Protein 5SZH (pdb70)

Nearest PDB structures (foldseek):
  5szh-assembly1_A  TM=1.007E+00  e=1.164E-16  Homo sapiens
  5szi-assembly1_B  TM=8.331E-01  e=1.211E-13  Homo sapiens
  5szg-assembly1_A  TM=8.260E-01  e=2.231E-09  Homo sapiens
  6zsi-assembly1_C  TM=8.114E-01  e=6.461E-04  Homo sapiens
  6zsj-assembly1_C  TM=6.255E-01  e=4.002E-04  Homo sapiens

Foldseek 3Di:
DVLVVVVVVLVVVLVVLVVQLVVLVVVLVVLVVVQVVLVCVCVVVPDVVVSVVVNVVSVVSNVVSVVSNVVSVLVNVLSVLVVLLVVLVVVLVVLVVPDPVVQDPVSVVVNVVSVVVNVVSVVVNVVSVVVVVVVVVVVVVVD/DDPDDDFDEEAEEEEEFAQPQQQVLLQCCQQPVDGDPDRDFDDAKDWDWDWDADPNGIYIYIYMYGGHDPVNLVSNLQPAARHQEYEYEGEQLDVVRVVCSVVVVVSNVVRYDPNRAYAYEHEDVVPPVRGDHDVVVVVVVCVVVVHYYYYAYSHVGPCSNVRVVVNVVVSVVVD

InterPro domains:
  IPR001715 Calponin homology domain [PF00307] (521-622)
  IPR001715 Calponin homology domain [PS50021] (516-619)
  IPR001715 Calponin homology domain [SM00033] (518-617)
  IPR001781 Zinc finger, LIM-type [PF00412] (1002-1058)
  IPR001781 Zinc finger, LIM-type [PS00478] (1002-1036)
  IPR001781 Zinc finger, LIM-type [PS50023] (1000-1062)
  IPR001781 Zinc finger, LIM-type [SM00132] (1001-1055)
  IPR002938 FAD-binding domain [PF01494] (87-123)
  IPR016103 ProQ/FinO domain [SM00945] (1627-1721)
  IPR022735 bMERB domain [PF12130] (1809-1942)
  IPR022735 bMERB domain [PS51848] (1796-1945)
  IPR022735 bMERB domain [SM01203] (1803-1945)
  IPR036188 FAD/NAD(P)-binding domain superfamily [G3DSA:3.50.50.60] (2-494)
  IPR036188 FAD/NAD(P)-binding domain superfamily [SSF51905] (86-437)
  IPR036872 CH domain superfamily [G3DSA:1.10.418.10] (517-625)
  IPR036872 CH domain superfamily [SSF47576] (388-622)
  IPR050540 F-actin Monooxygenase Mical [PTHR23167] (63-1945)
  IPR057494 [F-actin]-monooxygenase MICAL1-3-like, Rossman domain [PF25413] (241-370)

Structure (mmCIF, N/CA/C/O backbone):
data_5SZH
#
_entry.id   5SZH
#
_cell.length_a   61.750
_cell.length_b   129.380
_cell.length_c   129.850
_cell.angle_alpha   90.00
_cell.angle_beta   90.00
_cell.angle_gamma   90.00
#
_symmetry.space_group_name_H-M   'I 2 2 2'
#
loop_
_entity.id
_entity.type
_entity.pdbx_description
1 polymer 'MICAL C-terminal-like protein'
2 polymer 'Ras-related protein Rab-1B'
3 non-polymer 'PHOSPHOAMINOPHOSPHONIC ACID-GUANYLATE ESTER'
4 non-polymer 'MAGNESIUM ION'
5 water water
#
loop_
_atom_site.group_PDB
_atom_site.id
_atom_site.type_symbol
_atom_site.label_atom_id
_atom_site.label_alt_id
_atom_site.label_comp_id
_atom_site.label_asym_id
_atom_site.label_entity_id
_atom_site.label_seq_id
_atom_site.pdbx_PDB_ins_code
_atom_site.Cartn_x
_atom_site.Cartn_y
_atom_site.Cartn_z
_atom_site.occupancy
_atom_site.B_iso_or_equiv
_atom_site.auth_seq_id
_atom_site.auth_comp_id
_atom_site.auth_asym_id
_atom_site.auth_atom_id
_atom_site.pdbx_PDB_model_num
ATOM 1 N N . GLY A 1 1 ? -39.257 -29.300 -23.104 1.00 98.64 531 GLY A N 1
ATOM 2 C CA . GLY A 1 1 ? -38.408 -28.125 -23.024 1.00 104.11 531 GLY A CA 1
ATOM 3 C C . GLY A 1 1 ? -37.865 -27.663 -24.371 1.00 107.72 531 GLY A C 1
ATOM 4 O O . GLY A 1 1 ? -38.421 -27.980 -25.426 1.00 97.03 531 GLY A O 1
ATOM 5 N N . HIS A 1 2 ? -36.765 -26.917 -24.330 1.00 116.71 532 HIS A N 1
ATOM 6 C CA . HIS A 1 2 ? -36.190 -26.303 -25.526 1.00 120.97 532 HIS A CA 1
ATOM 7 C C . HIS A 1 2 ? -35.571 -27.318 -26.491 1.00 121.24 532 HIS A C 1
ATOM 8 O O . HIS A 1 2 ? -35.696 -27.185 -27.715 1.00 112.86 532 HIS A O 1
ATOM 15 N N . MET A 1 3 ? -34.899 -28.324 -25.936 1.00 125.19 533 MET A N 1
ATOM 16 C CA . MET A 1 3 ? -34.218 -29.338 -26.740 1.00 120.07 533 MET A CA 1
ATOM 17 C C . MET A 1 3 ? -35.200 -30.240 -27.509 1.00 108.62 533 MET A C 1
ATOM 18 O O . MET A 1 3 ? -34.939 -30.609 -28.657 1.00 111.70 533 MET A O 1
ATOM 23 N N . LYS A 1 4 ? -36.322 -30.585 -26.874 1.00 89.46 534 LYS A N 1
ATOM 24 C CA . LYS A 1 4 ? -37.333 -31.442 -27.489 1.00 77.35 534 LYS A CA 1
ATOM 25 C C . LYS A 1 4 ? -37.996 -30.758 -28.693 1.00 70.91 534 LYS A C 1
ATOM 26 O O . LYS A 1 4 ? -38.128 -31.369 -29.759 1.00 72.08 534 LYS A O 1
ATOM 32 N N . GLN A 1 5 ? -38.378 -29.489 -28.536 1.00 68.64 535 GLN A N 1
ATOM 33 C CA . GLN A 1 5 ? -38.944 -28.708 -29.641 1.00 73.93 535 GLN A CA 1
ATOM 34 C C . GLN A 1 5 ? -38.017 -28.692 -30.834 1.00 71.90 535 GLN A C 1
ATOM 35 O O . GLN A 1 5 ? -38.460 -28.854 -31.985 1.00 68.95 535 GLN A O 1
ATOM 41 N N . GLU A 1 6 ? -36.725 -28.512 -30.563 1.00 68.81 536 GLU A N 1
ATOM 42 C CA . GLU A 1 6 ? -35.747 -28.394 -31.641 1.00 65.98 536 GLU A CA 1
ATOM 43 C C . GLU A 1 6 ? -35.644 -29.729 -32.396 1.00 54.54 536 GLU A C 1
ATOM 44 O O . GLU A 1 6 ? -35.572 -29.760 -33.631 1.00 57.31 536 GLU A O 1
ATOM 50 N N . GLU A 1 7 ? -35.643 -30.824 -31.644 1.00 56.87 537 GLU A N 1
ATOM 51 C CA . GLU A 1 7 ? -35.650 -32.152 -32.236 1.00 60.62 537 GLU A CA 1
ATOM 52 C C . GLU A 1 7 ? -36.927 -32.388 -33.068 1.00 57.33 537 GLU A C 1
ATOM 53 O O . GLU A 1 7 ? -36.867 -32.847 -34.218 1.00 56.85 537 GLU A O 1
ATOM 59 N N . LEU A 1 8 ? -38.078 -32.054 -32.496 1.00 53.34 538 LEU A N 1
ATOM 60 C CA . LEU A 1 8 ? -39.345 -32.216 -33.208 1.00 56.19 538 LEU A CA 1
ATOM 61 C C . LEU A 1 8 ? -39.325 -31.439 -34.509 1.00 56.76 538 LEU A C 1
ATOM 62 O O . LEU A 1 8 ? -39.713 -31.969 -35.562 1.00 53.17 538 LEU A O 1
ATOM 67 N N . LYS A 1 9 ? -38.841 -30.200 -34.475 1.00 61.67 539 LYS A N 1
ATOM 68 C CA . LYS A 1 9 ? -38.812 -29.406 -35.718 1.00 53.17 539 LYS A CA 1
ATOM 69 C C . LYS A 1 9 ? -37.888 -30.025 -36.758 1.00 53.07 539 LYS A C 1
ATOM 70 O O . LYS A 1 9 ? -38.189 -30.046 -37.953 1.00 55.71 539 LYS A O 1
ATOM 76 N N . ARG A 1 10 ? -36.769 -30.547 -36.290 1.00 56.71 540 ARG A N 1
ATOM 77 C CA . ARG A 1 10 ? -35.781 -31.174 -37.162 1.00 61.39 540 ARG A CA 1
ATOM 78 C C . ARG A 1 10 ? -36.383 -32.423 -37.798 1.00 56.82 540 ARG A C 1
ATOM 79 O O . ARG A 1 10 ? -36.253 -32.642 -38.994 1.00 59.86 540 ARG A O 1
ATOM 87 N N . LEU A 1 11 ? -37.055 -33.239 -36.987 1.00 56.07 541 LEU A N 1
ATOM 88 C CA . LEU A 1 11 ? -37.674 -34.476 -37.479 1.00 53.34 541 LEU A CA 1
ATOM 89 C C . LEU A 1 11 ? -38.791 -34.206 -38.493 1.00 56.70 541 LEU A C 1
ATOM 90 O O . LEU A 1 11 ? -38.917 -34.923 -39.492 1.00 55.85 541 LEU A O 1
ATOM 95 N N . TYR A 1 12 ? -39.601 -33.177 -38.246 1.00 53.76 542 TYR A N 1
ATOM 96 C CA . TYR A 1 12 ? -40.679 -32.890 -39.172 1.00 55.95 542 TYR A CA 1
ATOM 97 C C . TYR A 1 12 ? -40.078 -32.490 -40.498 1.00 57.29 542 TYR A C 1
ATOM 98 O O . TYR A 1 12 ? -40.586 -32.861 -41.548 1.00 53.51 542 TYR A O 1
ATOM 107 N N . LYS A 1 13 ? -38.995 -31.730 -40.451 1.00 61.90 543 LYS A N 1
ATOM 108 C CA . LYS A 1 13 ? -38.463 -31.183 -41.686 1.00 56.83 543 LYS A CA 1
ATOM 109 C C . LYS A 1 13 ? -37.734 -32.274 -42.490 1.00 48.36 543 LYS A C 1
ATOM 110 O O . LYS A 1 13 ? -37.814 -32.287 -43.719 1.00 49.57 543 LYS A O 1
ATOM 116 N N . ALA A 1 14 ? -37.059 -33.205 -41.816 1.00 49.62 544 ALA A N 1
ATOM 117 C CA . ALA A 1 14 ? -36.479 -34.344 -42.537 1.00 51.36 544 ALA A CA 1
ATOM 118 C C . ALA A 1 14 ? -37.600 -35.149 -43.198 1.00 52.18 544 ALA A C 1
ATOM 119 O O . ALA A 1 14 ? -37.522 -35.498 -44.373 1.00 56.67 544 ALA A O 1
ATOM 121 N N . GLN A 1 15 ? -38.651 -35.422 -42.433 1.00 49.81 545 GLN A N 1
ATOM 122 C CA . GLN A 1 15 ? -39.818 -36.150 -42.928 1.00 51.70 545 GLN A CA 1
ATOM 123 C C . GLN A 1 15 ? -40.400 -35.502 -44.172 1.00 49.61 545 GLN A C 1
ATOM 124 O O . GLN A 1 15 ? -40.787 -36.194 -45.124 1.00 51.63 545 GLN A O 1
ATOM 130 N N . ALA A 1 16 ? -40.462 -34.175 -44.196 1.00 51.21 546 ALA A N 1
ATOM 131 C CA . ALA A 1 16 ? -41.097 -33.497 -45.331 1.00 50.72 546 ALA A CA 1
ATOM 132 C C . ALA A 1 16 ? -40.195 -33.520 -46.556 1.00 60.19 546 ALA A C 1
ATOM 133 O O . ALA A 1 16 ? -40.671 -33.579 -47.685 1.00 57.79 546 ALA A O 1
ATOM 135 N N . ILE A 1 17 ? -38.890 -33.441 -46.335 1.00 64.35 547 ILE A N 1
ATOM 136 C CA . ILE A 1 17 ? -37.945 -33.584 -47.435 1.00 57.52 547 ILE A CA 1
ATOM 137 C C . ILE A 1 17 ? -38.116 -34.965 -48.037 1.00 57.84 547 ILE A C 1
ATOM 138 O O . ILE A 1 17 ? -38.199 -35.126 -49.259 1.00 49.93 547 ILE A O 1
ATOM 143 N N . GLN A 1 18 ? -38.202 -35.962 -47.165 1.00 55.78 548 GLN A N 1
ATOM 144 C CA . GLN A 1 18 ? -38.348 -37.333 -47.617 1.00 61.13 548 GLN A CA 1
ATOM 145 C C . GLN A 1 18 ? -39.617 -37.514 -48.466 1.00 58.57 548 GLN A C 1
ATOM 146 O O . GLN A 1 18 ? -39.600 -38.215 -49.480 1.00 58.56 548 GLN A O 1
ATOM 152 N N . ARG A 1 19 ? -40.697 -36.842 -48.077 1.00 55.61 549 ARG A N 1
ATOM 153 C CA . ARG A 1 19 ? -41.961 -36.935 -48.798 1.00 57.43 549 ARG A CA 1
ATOM 154 C C . ARG A 1 19 ? -41.840 -36.369 -50.217 1.00 63.17 549 ARG A C 1
ATOM 155 O O . ARG A 1 19 ? -42.255 -37.004 -51.187 1.00 66.03 549 ARG A O 1
ATOM 163 N N . GLN A 1 20 ? -41.279 -35.172 -50.337 1.00 60.77 550 GLN A N 1
ATOM 164 C CA . GLN A 1 20 ? -41.062 -34.573 -51.649 1.00 59.67 550 GLN A CA 1
ATOM 165 C C . GLN A 1 20 ? -40.186 -35.447 -52.534 1.00 57.12 550 GLN A C 1
ATOM 166 O O . GLN A 1 20 ? -40.430 -35.602 -53.733 1.00 61.35 550 GLN A O 1
ATOM 172 N N . LEU A 1 21 ? -39.163 -36.019 -51.927 1.00 54.16 551 LEU A N 1
ATOM 173 C CA . LEU A 1 21 ? -38.244 -36.894 -52.631 1.00 56.40 551 LEU A CA 1
ATOM 174 C C . LEU A 1 21 ? -38.995 -38.108 -53.156 1.00 59.17 551 LEU A C 1
ATOM 175 O O . LEU A 1 21 ? -38.821 -38.500 -54.298 1.00 65.23 551 LEU A O 1
ATOM 180 N N . GLU A 1 22 ? -39.839 -38.693 -52.316 1.00 62.91 552 GLU A N 1
ATOM 181 C CA . GLU A 1 22 ? -40.632 -39.853 -52.709 1.00 64.91 552 GLU A CA 1
ATOM 182 C C . GLU A 1 22 ? -41.549 -39.526 -53.879 1.00 60.44 552 GLU A C 1
ATOM 183 O O . GLU A 1 22 ? -41.763 -40.348 -54.769 1.00 60.23 552 GLU A O 1
ATOM 189 N N . GLU A 1 23 ? -42.110 -38.327 -53.875 1.00 54.59 553 GLU A N 1
ATOM 190 C CA . GLU A 1 23 ? -43.004 -37.961 -54.954 1.00 56.35 553 GLU A CA 1
ATOM 191 C C . GLU A 1 23 ? -42.220 -37.769 -56.265 1.00 62.02 553 GLU A C 1
ATOM 192 O O . GLU A 1 23 ? -42.665 -38.180 -57.350 1.00 58.60 553 GLU A O 1
ATOM 198 N N . VAL A 1 24 ? -41.051 -37.142 -56.158 1.00 60.73 554 VAL A N 1
ATOM 199 C CA . VAL A 1 24 ? -40.205 -36.888 -57.319 1.00 60.27 554 VAL A CA 1
ATOM 200 C C . VAL A 1 24 ? -39.823 -38.193 -57.993 1.00 62.58 554 VAL A C 1
ATOM 201 O O . VAL A 1 24 ? -39.964 -38.327 -59.203 1.00 64.55 554 VAL A O 1
ATOM 205 N N . GLU A 1 25 ? -39.368 -39.163 -57.206 1.00 68.33 555 GLU A N 1
ATOM 206 C CA . GLU A 1 25 ? -38.944 -40.451 -57.757 1.00 75.73 555 GLU A CA 1
ATOM 207 C C . GLU A 1 25 ? -40.104 -41.212 -58.402 1.00 73.89 555 GLU A C 1
ATOM 208 O O . GLU A 1 25 ? -39.905 -42.024 -59.306 1.00 77.15 555 GLU A O 1
ATOM 214 N N . GLU A 1 26 ? -41.317 -40.943 -57.934 1.00 73.04 556 GLU A N 1
ATOM 215 C CA . GLU A 1 26 ? -42.498 -41.544 -58.533 1.00 79.08 556 GLU A CA 1
ATOM 216 C C . GLU A 1 26 ? -42.732 -40.916 -59.903 1.00 72.87 556 GLU A C 1
ATOM 217 O O . GLU A 1 26 ? -42.876 -41.618 -60.899 1.00 69.83 556 GLU A O 1
ATOM 223 N N . ARG A 1 27 ? -42.743 -39.586 -59.940 1.00 68.02 557 ARG A N 1
ATOM 224 C CA . ARG A 1 27 ? -42.853 -38.850 -61.186 1.00 61.91 557 ARG A CA 1
ATOM 225 C C . ARG A 1 27 ? -41.724 -39.220 -62.151 1.00 62.20 557 ARG A C 1
ATOM 226 O O . ARG A 1 27 ? -41.925 -39.248 -63.358 1.00 67.25 557 ARG A O 1
ATOM 234 N N . GLN A 1 28 ? -40.546 -39.544 -61.637 1.00 64.77 558 GLN A N 1
ATOM 235 C CA . GLN A 1 28 ? -39.479 -39.989 -62.533 1.00 67.84 558 GLN A CA 1
ATOM 236 C C . GLN A 1 28 ? -39.796 -41.371 -63.086 1.00 72.85 558 GLN A C 1
ATOM 237 O O . GLN A 1 28 ? -39.467 -41.671 -64.221 1.00 73.71 558 GLN A O 1
ATOM 243 N N . ARG A 1 29 ? -40.438 -42.209 -62.277 1.00 78.39 559 ARG A N 1
ATOM 244 C CA . ARG A 1 29 ? -40.801 -43.555 -62.713 1.00 77.08 559 ARG A CA 1
ATOM 245 C C . ARG A 1 29 ? -41.827 -43.471 -63.840 1.00 75.49 559 ARG A C 1
ATOM 246 O O . ARG A 1 29 ? -41.723 -44.166 -64.853 1.00 77.57 559 ARG A O 1
ATOM 248 N N . ALA A 1 30 ? -42.813 -42.602 -63.654 1.00 71.14 560 ALA A N 1
ATOM 249 C CA . ALA A 1 30 ? -43.897 -42.445 -64.607 1.00 71.20 560 ALA A CA 1
ATOM 250 C C . ALA A 1 30 ? -43.410 -41.830 -65.925 1.00 80.40 560 ALA A C 1
ATOM 251 O O . ALA A 1 30 ? -43.793 -42.275 -67.013 1.00 85.95 560 ALA A O 1
ATOM 253 N N . SER A 1 31 ? -42.564 -40.808 -65.819 1.00 80.09 561 SER A N 1
ATOM 254 C CA . SER A 1 31 ? -42.034 -40.117 -66.988 1.00 77.32 561 SER A CA 1
ATOM 255 C C . SER A 1 31 ? -41.173 -41.048 -67.838 1.00 78.33 561 SER A C 1
ATOM 256 O O . SER A 1 31 ? -41.128 -40.925 -69.063 1.00 82.09 561 SER A O 1
ATOM 259 N N . GLU A 1 32 ? -40.481 -41.971 -67.184 1.00 75.74 562 GLU A N 1
ATOM 260 C CA . GLU A 1 32 ? -39.677 -42.941 -67.907 1.00 82.68 562 GLU A CA 1
ATOM 261 C C . GLU A 1 32 ? -40.573 -43.900 -68.688 1.00 88.25 562 GLU A C 1
ATOM 262 O O . GLU A 1 32 ? -40.264 -44.279 -69.812 1.00 83.62 562 GLU A O 1
ATOM 268 N N . ILE A 1 33 ? -41.685 -44.290 -68.078 1.00 94.06 563 ILE A N 1
ATOM 269 C CA . ILE A 1 33 ? -42.640 -45.164 -68.738 1.00 95.08 563 ILE A CA 1
ATOM 270 C C . ILE A 1 33 ? -43.255 -44.452 -69.932 1.00 94.48 563 ILE A C 1
ATOM 271 O O . ILE A 1 33 ? -43.348 -45.015 -71.018 1.00 97.51 563 ILE A O 1
ATOM 276 N N . GLN A 1 34 ? -43.673 -43.209 -69.724 1.00 88.13 564 GLN A N 1
ATOM 277 C CA . GLN A 1 34 ? -44.213 -42.410 -70.807 1.00 87.61 564 GLN A CA 1
ATOM 278 C C . GLN A 1 34 ? -43.166 -42.234 -71.904 1.00 89.42 564 GLN A C 1
ATOM 279 O O . GLN A 1 34 ? -43.500 -42.140 -73.088 1.00 91.65 564 GLN A O 1
ATOM 285 N N . GLY A 1 35 ? -41.897 -42.216 -71.500 1.00 87.95 565 GLY A N 1
ATOM 286 C CA . GLY A 1 35 ? -40.783 -42.076 -72.422 1.00 86.82 565 GLY A CA 1
ATOM 287 C C . GLY A 1 35 ? -40.682 -43.202 -73.429 1.00 95.66 565 GLY A C 1
ATOM 288 O O . GLY A 1 35 ? -40.495 -42.969 -74.628 1.00 100.70 565 GLY A O 1
ATOM 289 N N . VAL A 1 36 ? -40.813 -44.433 -72.952 1.00 100.88 566 VAL A N 1
ATOM 290 C CA . VAL A 1 36 ? -40.723 -45.577 -73.848 1.00 109.91 566 VAL A CA 1
ATOM 291 C C . VAL A 1 36 ? -41.999 -45.715 -74.697 1.00 105.59 566 VAL A C 1
ATOM 292 O O . VAL A 1 36 ? -41.940 -46.149 -75.846 1.00 107.44 566 VAL A O 1
ATOM 296 N N . ARG A 1 37 ? -43.142 -45.316 -74.142 1.00 96.87 567 ARG A N 1
ATOM 297 C CA . ARG A 1 37 ? -44.397 -45.317 -74.888 1.00 91.48 567 ARG A CA 1
ATOM 298 C C . ARG A 1 37 ? -44.323 -44.332 -76.057 1.00 92.09 567 ARG A C 1
ATOM 299 O O . ARG A 1 37 ? -44.884 -44.572 -77.124 1.00 99.77 567 ARG A O 1
ATOM 301 N N . LEU A 1 38 ? -43.613 -43.228 -75.856 1.00 89.50 568 LEU A N 1
ATOM 302 C CA . LEU A 1 38 ? -43.480 -42.219 -76.898 1.00 89.77 568 LEU A CA 1
ATOM 303 C C . LEU A 1 38 ? -42.533 -42.691 -77.984 1.00 101.10 568 LEU A C 1
ATOM 304 O O . LEU A 1 38 ? -42.792 -42.486 -79.170 1.00 103.02 568 LEU A O 1
ATOM 309 N N . GLU A 1 39 ? -41.427 -43.310 -77.572 1.00 106.17 569 GLU A N 1
ATOM 310 C CA . GLU A 1 39 ? -40.449 -43.844 -78.514 1.00 110.57 569 GLU A CA 1
ATOM 311 C C . GLU A 1 39 ? -41.124 -44.858 -79.441 1.00 114.83 569 GLU A C 1
ATOM 312 O O . GLU A 1 39 ? -40.971 -44.799 -80.665 1.00 116.91 569 GLU A O 1
ATOM 318 N N . LYS A 1 40 ? -41.864 -45.788 -78.839 1.00 109.50 570 LYS A N 1
ATOM 319 C CA . LYS A 1 40 ? -42.582 -46.818 -79.576 1.00 102.60 570 LYS A CA 1
ATOM 320 C C . LYS A 1 40 ? -43.526 -46.188 -80.599 1.00 109.89 570 LYS A C 1
ATOM 321 O O . LYS A 1 40 ? -43.566 -46.602 -81.761 1.00 115.40 570 LYS A O 1
ATOM 323 N N . ALA A 1 41 ? -44.261 -45.169 -80.164 1.00 109.44 571 ALA A N 1
ATOM 324 C CA . ALA A 1 41 ? -45.226 -44.483 -81.019 1.00 108.45 571 ALA A CA 1
ATOM 325 C C . ALA A 1 41 ? -44.555 -43.750 -82.182 1.00 108.87 571 ALA A C 1
ATOM 326 O O . ALA A 1 41 ? -45.047 -43.793 -83.308 1.00 111.79 571 ALA A O 1
ATOM 328 N N . LEU A 1 42 ? -43.444 -43.073 -81.906 1.00 108.81 572 LEU A N 1
ATOM 329 C CA . LEU A 1 42 ? -42.691 -42.372 -82.946 1.00 111.75 572 LEU A CA 1
ATOM 330 C C . LEU A 1 42 ? -42.071 -43.359 -83.935 1.00 118.83 572 LEU A C 1
ATOM 331 O O . LEU A 1 42 ? -41.989 -43.081 -85.134 1.00 122.03 572 LEU A O 1
ATOM 336 N N . ARG A 1 43 ? -41.648 -44.513 -83.421 1.00 118.84 573 ARG A N 1
ATOM 337 C CA . ARG A 1 43 ? -41.028 -45.554 -84.236 1.00 116.97 573 ARG A CA 1
ATOM 338 C C . ARG A 1 43 ? -42.067 -46.404 -84.977 1.00 119.96 573 ARG A C 1
ATOM 339 O O . ARG A 1 43 ? -41.711 -47.318 -85.713 1.00 125.51 573 ARG A O 1
ATOM 341 N N . GLY A 1 44 ? -43.346 -46.098 -84.784 1.00 118.13 574 GLY A N 1
ATOM 342 C CA . GLY A 1 44 ? -44.419 -46.824 -85.442 1.00 118.81 574 GLY A CA 1
ATOM 343 C C . GLY A 1 44 ? -44.870 -48.068 -84.694 1.00 126.32 574 GLY A C 1
ATOM 344 O O . GLY A 1 44 ? -45.467 -48.966 -85.291 1.00 131.37 574 GLY A O 1
ATOM 345 N N . GLU A 1 45 ? -44.597 -48.105 -83.388 1.00 129.90 575 GLU A N 1
ATOM 346 C CA . GLU A 1 45 ? -44.877 -49.262 -82.527 1.00 130.44 575 GLU A CA 1
ATOM 347 C C . GLU A 1 45 ? -44.141 -50.504 -83.017 1.00 132.78 575 GLU A C 1
ATOM 348 O O . GLU A 1 45 ? -42.907 -50.531 -83.034 1.00 131.07 575 GLU A O 1
ATOM 354 N N . GLN A 1 51 ? -51.267 -40.740 -81.789 1.00 131.53 581 GLN A N 1
ATOM 355 C CA . GLN A 1 51 ? -52.064 -39.875 -82.652 1.00 134.09 581 GLN A CA 1
ATOM 356 C C . GLN A 1 51 ? -51.198 -39.172 -83.698 1.00 140.00 581 GLN A C 1
ATOM 357 O O . GLN A 1 51 ? -50.395 -39.807 -84.386 1.00 142.46 581 GLN A O 1
ATOM 359 N N . ASP A 1 52 ? -51.379 -37.858 -83.813 1.00 139.21 582 ASP A N 1
ATOM 360 C CA . ASP A 1 52 ? -50.619 -37.024 -84.747 1.00 132.19 582 ASP A CA 1
ATOM 361 C C . ASP A 1 52 ? -49.153 -36.908 -84.315 1.00 116.17 582 ASP A C 1
ATOM 362 O O . ASP A 1 52 ? -48.859 -36.724 -83.133 1.00 110.33 582 ASP A O 1
ATOM 367 N N . GLU A 1 53 ? -48.232 -37.004 -85.271 1.00 108.22 583 GLU A N 1
ATOM 368 C CA . GLU A 1 53 ? -46.817 -37.108 -84.922 1.00 106.50 583 GLU A CA 1
ATOM 369 C C . GLU A 1 53 ? -46.158 -35.770 -84.600 1.00 99.54 583 GLU A C 1
ATOM 370 O O . GLU A 1 53 ? -45.166 -35.725 -83.863 1.00 95.25 583 GLU A O 1
ATOM 376 N N . ALA A 1 54 ? -46.705 -34.684 -85.131 1.00 95.63 584 ALA A N 1
ATOM 377 C CA . ALA A 1 54 ? -46.309 -33.372 -84.650 1.00 90.49 584 ALA A CA 1
ATOM 378 C C . ALA A 1 54 ? -46.688 -33.285 -83.175 1.00 88.17 584 ALA A C 1
ATOM 379 O O . ALA A 1 54 ? -45.922 -32.790 -82.340 1.00 87.14 584 ALA A O 1
ATOM 381 N N . GLN A 1 55 ? -47.863 -33.808 -82.853 1.00 82.19 585 GLN A N 1
ATOM 382 C CA . GLN A 1 55 ? -48.334 -33.797 -81.481 1.00 75.14 585 GLN A CA 1
ATOM 383 C C . GLN A 1 55 ? -47.462 -34.665 -80.568 1.00 72.23 585 GLN A C 1
ATOM 384 O O . GLN A 1 55 ? -47.206 -34.304 -79.424 1.00 74.96 585 GLN A O 1
ATOM 390 N N . LEU A 1 56 ? -47.018 -35.811 -81.068 1.00 74.78 586 LEU A N 1
ATOM 391 C CA . LEU A 1 56 ? -46.153 -36.699 -80.297 1.00 72.83 586 LEU A CA 1
ATOM 392 C C . LEU A 1 56 ? -44.840 -35.992 -79.963 1.00 74.83 586 LEU A C 1
ATOM 393 O O . LEU A 1 56 ? -44.358 -36.017 -78.823 1.00 76.06 586 LEU A O 1
ATOM 398 N N . LEU A 1 57 ? -44.289 -35.346 -80.978 1.00 70.11 587 LEU A N 1
ATOM 399 C CA . LEU A 1 57 ? -43.048 -34.611 -80.864 1.00 69.00 587 LEU A CA 1
ATOM 400 C C . LEU A 1 57 ? -43.166 -33.505 -79.828 1.00 67.41 587 LEU A C 1
ATOM 401 O O . LEU A 1 57 ? -42.250 -33.299 -79.027 1.00 64.15 587 LEU A O 1
ATOM 406 N N . GLN A 1 58 ? -44.306 -32.814 -79.806 1.00 70.42 588 GLN A N 1
ATOM 407 C CA . GLN A 1 58 ? -44.508 -31.775 -78.798 1.00 69.58 588 GLN A CA 1
ATOM 408 C C . GLN A 1 58 ? -44.542 -32.418 -77.425 1.00 68.96 588 GLN A C 1
ATOM 409 O O . GLN A 1 58 ? -44.062 -31.848 -76.435 1.00 66.90 588 GLN A O 1
ATOM 415 N N . GLU A 1 59 ? -45.077 -33.631 -77.370 1.00 72.20 589 GLU A N 1
ATOM 416 C CA . GLU A 1 59 ? -45.123 -34.363 -76.115 1.00 72.08 589 GLU A CA 1
ATOM 417 C C . GLU A 1 59 ? -43.717 -34.820 -75.711 1.00 63.43 589 GLU A C 1
ATOM 418 O O . GLU A 1 59 ? -43.342 -34.757 -74.540 1.00 62.85 589 GLU A O 1
ATOM 424 N N . TRP A 1 60 ? -42.940 -35.271 -76.691 1.00 60.69 590 TRP A N 1
ATOM 425 C CA . TRP A 1 60 ? -41.572 -35.718 -76.429 1.00 63.86 590 TRP A CA 1
ATOM 426 C C . TRP A 1 60 ? -40.720 -34.570 -75.922 1.00 60.63 590 TRP A C 1
ATOM 427 O O . TRP A 1 60 ? -39.926 -34.721 -74.999 1.00 62.73 590 TRP A O 1
ATOM 438 N N . PHE A 1 61 ? -40.908 -33.405 -76.520 1.00 63.03 591 PHE A N 1
ATOM 439 C CA . PHE A 1 61 ? -40.176 -32.225 -76.106 1.00 62.48 591 PHE A CA 1
ATOM 440 C C . PHE A 1 61 ? -40.464 -31.889 -74.639 1.00 69.51 591 PHE A C 1
ATOM 441 O O . PHE A 1 61 ? -39.549 -31.609 -73.881 1.00 69.71 591 PHE A O 1
ATOM 449 N N . LYS A 1 62 ? -41.731 -31.929 -74.233 1.00 69.14 592 LYS A N 1
ATOM 450 C CA . LYS A 1 62 ? -42.093 -31.572 -72.862 1.00 63.00 592 LYS A CA 1
ATOM 451 C C . LYS A 1 62 ? -41.610 -32.598 -71.860 1.00 62.08 592 LYS A C 1
ATOM 452 O O . LYS A 1 62 ? -41.206 -32.255 -70.743 1.00 61.40 592 LYS A O 1
ATOM 458 N N . LEU A 1 63 ? -41.653 -33.861 -72.253 1.00 56.35 593 LEU A N 1
ATOM 459 C CA . LEU A 1 63 ? -41.065 -34.908 -71.429 1.00 53.87 593 LEU A CA 1
ATOM 460 C C . LEU A 1 63 ? -39.568 -34.634 -71.130 1.00 63.40 593 LEU A C 1
ATOM 461 O O . LEU A 1 63 ? -39.121 -34.768 -69.994 1.00 64.02 593 LEU A O 1
ATOM 466 N N . VAL A 1 64 ? -38.804 -34.247 -72.148 1.00 57.99 594 VAL A N 1
ATOM 467 C CA . VAL A 1 64 ? -37.384 -33.939 -71.967 1.00 56.33 594 VAL A CA 1
ATOM 468 C C . VAL A 1 64 ? -37.209 -32.821 -70.942 1.00 60.16 594 VAL A C 1
ATOM 469 O O . VAL A 1 64 ? -36.454 -32.965 -69.978 1.00 64.47 594 VAL A O 1
ATOM 473 N N . LEU A 1 65 ? -37.938 -31.723 -71.117 1.00 61.97 595 LEU A N 1
ATOM 474 C CA . LEU A 1 65 ? -37.896 -30.634 -70.137 1.00 67.36 595 LEU A CA 1
ATOM 475 C C . LEU A 1 65 ? -38.250 -31.109 -68.726 1.00 65.32 595 LEU A C 1
ATOM 476 O O . LEU A 1 65 ? -37.604 -30.716 -67.740 1.00 59.39 595 LEU A O 1
ATOM 481 N N . GLU A 1 66 ? -39.265 -31.966 -68.639 1.00 59.27 596 GLU A N 1
ATOM 482 C CA . GLU A 1 66 ? -39.762 -32.438 -67.357 1.00 62.77 596 GLU A CA 1
ATOM 483 C C . GLU A 1 66 ? -38.737 -33.332 -66.646 1.00 60.61 596 GLU A C 1
ATOM 484 O O . GLU A 1 66 ? -38.573 -33.245 -65.432 1.00 59.30 596 GLU A O 1
ATOM 490 N N . LYS A 1 67 ? -38.026 -34.167 -67.396 1.00 63.70 597 LYS A N 1
ATOM 491 C CA . LYS A 1 67 ? -36.976 -34.986 -66.801 1.00 63.49 597 LYS A CA 1
ATOM 492 C C . LYS A 1 67 ? -35.872 -34.108 -66.203 1.00 67.08 597 LYS A C 1
ATOM 493 O O . LYS A 1 67 ? -35.334 -34.422 -65.144 1.00 63.41 597 LYS A O 1
ATOM 499 N N . ASN A 1 68 ? -35.558 -32.998 -66.867 1.00 65.53 598 ASN A N 1
ATOM 500 C CA . ASN A 1 68 ? -34.575 -32.061 -66.337 1.00 63.41 598 ASN A CA 1
ATOM 501 C C . ASN A 1 68 ? -35.064 -31.375 -65.089 1.00 59.18 598 ASN A C 1
ATOM 502 O O . ASN A 1 68 ? -34.313 -31.178 -64.142 1.00 59.53 598 ASN A O 1
ATOM 507 N N . LYS A 1 69 ? -36.332 -31.002 -65.095 1.00 53.80 599 LYS A N 1
ATOM 508 C CA . LYS A 1 69 ? -36.907 -30.326 -63.958 1.00 59.06 599 LYS A CA 1
ATOM 509 C C . LYS A 1 69 ? -36.843 -31.254 -62.739 1.00 62.66 599 LYS A C 1
ATOM 510 O O . LYS A 1 69 ? -36.419 -30.851 -61.638 1.00 57.52 599 LYS A O 1
ATOM 516 N N . LEU A 1 70 ? -37.228 -32.512 -62.949 1.00 57.80 600 LEU A N 1
ATOM 517 C CA . LEU A 1 70 ? -37.285 -33.475 -61.853 1.00 57.23 600 LEU A CA 1
ATOM 518 C C . LEU A 1 70 ? -35.885 -33.772 -61.330 1.00 60.41 600 LEU A C 1
ATOM 519 O O . LEU A 1 70 ? -35.691 -33.999 -60.152 1.00 56.23 600 LEU A O 1
ATOM 524 N N . MET A 1 71 ? -34.909 -33.752 -62.218 1.00 58.68 601 MET A N 1
ATOM 525 C CA . MET A 1 71 ? -33.539 -34.034 -61.846 1.00 55.44 601 MET A CA 1
ATOM 526 C C . MET A 1 71 ? -32.993 -32.921 -60.962 1.00 50.29 601 MET A C 1
ATOM 527 O O . MET A 1 71 ? -32.368 -33.166 -59.922 1.00 49.90 601 MET A O 1
ATOM 532 N N . ARG A 1 72 ? -33.266 -31.681 -61.344 1.00 49.97 602 ARG A N 1
ATOM 533 C CA . ARG A 1 72 ? -32.778 -30.568 -60.538 1.00 54.06 602 ARG A CA 1
ATOM 534 C C . ARG A 1 72 ? -33.535 -30.529 -59.189 1.00 54.71 602 ARG A C 1
ATOM 535 O O . ARG A 1 72 ? -32.966 -30.193 -58.158 1.00 53.06 602 ARG A O 1
ATOM 543 N N . TYR A 1 73 ? -34.801 -30.924 -59.175 1.00 54.60 603 TYR A N 1
ATOM 544 C CA . TYR A 1 73 ? -35.547 -30.953 -57.924 1.00 55.37 603 TYR A CA 1
ATOM 545 C C . TYR A 1 73 ? -34.987 -32.031 -57.000 1.00 53.76 603 TYR A C 1
ATOM 546 O O . TYR A 1 73 ? -34.786 -31.796 -55.805 1.00 47.23 603 TYR A O 1
ATOM 555 N N . GLU A 1 74 ? -34.729 -33.212 -57.549 1.00 51.54 604 GLU A N 1
ATOM 556 C CA . GLU A 1 74 ? -34.226 -34.310 -56.739 1.00 55.53 604 GLU A CA 1
ATOM 557 C C . GLU A 1 74 ? -32.856 -33.988 -56.132 1.00 56.58 604 GLU A C 1
ATOM 558 O O . GLU A 1 74 ? -32.557 -34.340 -54.992 1.00 54.89 604 GLU A O 1
ATOM 564 N N . SER A 1 75 ? -32.032 -33.299 -56.902 1.00 46.49 605 SER A N 1
ATOM 565 C CA . SER A 1 75 ? -30.680 -33.002 -56.461 1.00 47.28 605 SER A CA 1
ATOM 566 C C . SER A 1 75 ? -30.710 -31.940 -55.375 1.00 51.86 605 SER A C 1
ATOM 567 O O . SER A 1 75 ? -29.983 -32.037 -54.399 1.00 51.69 605 SER A O 1
ATOM 570 N N . GLU A 1 76 ? -31.589 -30.951 -55.509 1.00 45.39 606 GLU A N 1
ATOM 571 C CA . GLU A 1 76 ? -31.800 -29.969 -54.436 1.00 52.81 606 GLU A CA 1
ATOM 572 C C . GLU A 1 76 ? -32.283 -30.630 -53.136 1.00 53.85 606 GLU A C 1
ATOM 573 O O . GLU A 1 76 ? -31.823 -30.282 -52.052 1.00 47.36 606 GLU A O 1
ATOM 579 N N . LEU A 1 77 ? -33.184 -31.601 -53.242 1.00 50.50 607 LEU A N 1
ATOM 580 C CA . LEU A 1 77 ? -33.713 -32.260 -52.044 1.00 46.01 607 LEU A CA 1
ATOM 581 C C . LEU A 1 77 ? -32.649 -33.132 -51.381 1.00 44.78 607 LEU A C 1
ATOM 582 O O . LEU A 1 77 ? -32.611 -33.248 -50.166 1.00 44.49 607 LEU A O 1
ATOM 587 N N . LEU A 1 78 ? -31.788 -33.747 -52.183 1.00 45.06 608 LEU A N 1
ATOM 588 C CA . LEU A 1 78 ? -30.756 -34.640 -51.648 1.00 49.04 608 LEU A CA 1
ATOM 589 C C . LEU A 1 78 ? -29.732 -33.853 -50.843 1.00 50.05 608 LEU A C 1
ATOM 590 O O . LEU A 1 78 ? -29.195 -34.332 -49.849 1.00 56.56 608 LEU A O 1
ATOM 595 N N . ILE A 1 79 ? -29.477 -32.631 -51.283 1.00 48.35 609 ILE A N 1
ATOM 596 C CA . ILE A 1 79 ? -28.541 -31.775 -50.590 1.00 55.28 609 ILE A CA 1
ATOM 597 C C . ILE A 1 79 ? -29.168 -31.302 -49.270 1.00 53.78 609 ILE A C 1
ATOM 598 O O . ILE A 1 79 ? -28.537 -31.368 -48.216 1.00 49.97 609 ILE A O 1
ATOM 603 N N . MET A 1 80 ? -30.424 -30.877 -49.319 1.00 52.98 610 MET A N 1
ATOM 604 C CA . MET A 1 80 ? -31.118 -30.498 -48.101 1.00 52.63 610 MET A CA 1
ATOM 605 C C . MET A 1 80 ? -31.166 -31.633 -47.099 1.00 50.30 610 MET A C 1
ATOM 606 O O . MET A 1 80 ? -30.927 -31.423 -45.904 1.00 47.76 610 MET A O 1
ATOM 611 N N . ALA A 1 81 ? -31.448 -32.840 -47.575 1.00 48.33 611 ALA A N 1
ATOM 612 C CA . ALA A 1 81 ? -31.525 -33.980 -46.667 1.00 48.66 611 ALA A CA 1
ATOM 613 C C . ALA A 1 81 ? -30.169 -34.235 -46.032 1.00 51.11 611 ALA A C 1
ATOM 614 O O . ALA A 1 81 ? -30.080 -34.649 -44.879 1.00 52.42 611 ALA A O 1
ATOM 616 N N . GLN A 1 82 ? -29.111 -33.999 -46.794 1.00 51.53 612 GLN A N 1
ATOM 617 C CA . GLN A 1 82 ? -27.764 -34.243 -46.296 1.00 53.06 612 GLN A CA 1
ATOM 618 C C . GLN A 1 82 ? -27.425 -33.248 -45.207 1.00 49.00 612 GLN A C 1
ATOM 619 O O . GLN A 1 82 ? -26.864 -33.606 -44.167 1.00 46.87 612 GLN A O 1
ATOM 625 N N . GLU A 1 83 ? -27.768 -31.990 -45.467 1.00 50.66 613 GLU A N 1
ATOM 626 C CA . GLU A 1 83 ? -27.562 -30.916 -44.512 1.00 53.69 613 GLU A CA 1
ATOM 627 C C . GLU A 1 83 ? -28.284 -31.239 -43.194 1.00 57.08 613 GLU A C 1
ATOM 628 O O . GLU A 1 83 ? -27.723 -31.079 -42.105 1.00 51.78 613 GLU A O 1
ATOM 634 N N . LEU A 1 84 ? -29.522 -31.719 -43.300 1.00 54.85 614 LEU A N 1
ATOM 635 C CA . LEU A 1 84 ? -30.310 -32.039 -42.123 1.00 54.18 614 LEU A CA 1
ATOM 636 C C . LEU A 1 84 ? -29.731 -33.206 -41.375 1.00 54.37 614 LEU A C 1
ATOM 637 O O . LEU A 1 84 ? -29.800 -33.236 -40.148 1.00 51.01 614 LEU A O 1
ATOM 642 N N . GLU A 1 85 ? -29.190 -34.192 -42.090 1.00 47.56 615 GLU A N 1
ATOM 643 C CA . GLU A 1 85 ? -28.603 -35.319 -41.365 1.00 59.21 615 GLU A CA 1
ATOM 644 C C . GLU A 1 85 ? -27.334 -34.891 -40.607 1.00 52.82 615 GLU A C 1
ATOM 645 O O . GLU A 1 85 ? -27.079 -35.398 -39.524 1.00 58.86 615 GLU A O 1
ATOM 651 N N . LEU A 1 86 ? -26.566 -33.951 -41.159 1.00 48.99 616 LEU A N 1
ATOM 652 C CA . LEU A 1 86 ? -25.373 -33.469 -40.453 1.00 53.67 616 LEU A CA 1
ATOM 653 C C . LEU A 1 86 ? -25.795 -32.803 -39.142 1.00 50.80 616 LEU A C 1
ATOM 654 O O . LEU A 1 86 ? -25.197 -33.060 -38.107 1.00 47.46 616 LEU A O 1
ATOM 659 N N . GLU A 1 87 ? -26.850 -31.990 -39.187 1.00 50.57 617 GLU A N 1
ATOM 660 C CA . GLU A 1 87 ? -27.363 -31.293 -37.994 1.00 59.58 617 GLU A CA 1
ATOM 661 C C . GLU A 1 87 ? -27.894 -32.260 -36.952 1.00 56.40 617 GLU A C 1
ATOM 662 O O . GLU A 1 87 ? -27.725 -32.064 -35.758 1.00 56.30 617 GLU A O 1
ATOM 668 N N . ASP A 1 88 ? -28.584 -33.288 -37.413 1.00 58.22 618 ASP A N 1
ATOM 669 C CA . ASP A 1 88 ? -29.111 -34.287 -36.512 1.00 54.80 618 ASP A CA 1
ATOM 670 C C . ASP A 1 88 ? -27.962 -35.070 -35.880 1.00 55.53 618 ASP A C 1
ATOM 671 O O . ASP A 1 88 ? -28.000 -35.405 -34.700 1.00 51.99 618 ASP A O 1
ATOM 676 N N . HIS A 1 89 ? -26.947 -35.367 -36.684 1.00 54.56 619 HIS A N 1
ATOM 677 C CA . HIS A 1 89 ? -25.787 -36.090 -36.200 1.00 56.01 619 HIS A CA 1
ATOM 678 C C . HIS A 1 89 ? -25.060 -35.243 -35.159 1.00 47.01 619 HIS A C 1
ATOM 679 O O . HIS A 1 89 ? -24.736 -35.724 -34.075 1.00 48.95 619 HIS A O 1
ATOM 686 N N . GLN A 1 90 ? -24.840 -33.969 -35.477 1.00 42.49 620 GLN A N 1
ATOM 687 C CA . GLN A 1 90 ? -24.234 -33.052 -34.527 1.00 46.58 620 GLN A CA 1
ATOM 688 C C . GLN A 1 90 ? -24.965 -33.026 -33.178 1.00 54.77 620 GLN A C 1
ATOM 689 O O . GLN A 1 90 ? -24.328 -33.064 -32.123 1.00 55.84 620 GLN A O 1
ATOM 695 N N . SER A 1 91 ? -26.295 -32.982 -33.211 1.00 54.37 621 SER A N 1
ATOM 696 C CA . SER A 1 91 ? -27.077 -32.910 -31.984 1.00 51.52 621 SER A CA 1
ATOM 697 C C . SER A 1 91 ? -26.947 -34.152 -31.149 1.00 45.31 621 SER A C 1
ATOM 698 O O . SER A 1 91 ? -26.883 -34.070 -29.932 1.00 47.79 621 SER A O 1
ATOM 701 N N . ARG A 1 92 ? -26.957 -35.322 -31.769 1.00 45.67 622 ARG A N 1
ATOM 702 C CA . ARG A 1 92 ? -26.822 -36.524 -30.943 1.00 55.61 622 ARG A CA 1
ATOM 703 C C . ARG A 1 92 ? -25.394 -36.626 -30.356 1.00 50.87 622 ARG A C 1
ATOM 704 O O . ARG A 1 92 ? -25.215 -37.061 -29.231 1.00 53.39 622 ARG A O 1
ATOM 712 N N . LEU A 1 93 ? -24.389 -36.164 -31.095 1.00 55.36 623 LEU A N 1
ATOM 713 C CA . LEU A 1 93 ? -23.013 -36.192 -30.596 1.00 52.46 623 LEU A CA 1
ATOM 714 C C . LEU A 1 93 ? -22.870 -35.282 -29.389 1.00 51.15 623 LEU A C 1
ATOM 715 O O . LEU A 1 93 ? -22.259 -35.637 -28.380 1.00 53.30 623 LEU A O 1
ATOM 720 N N . GLU A 1 94 ? -23.467 -34.104 -29.489 1.00 57.73 624 GLU A N 1
ATOM 721 C CA .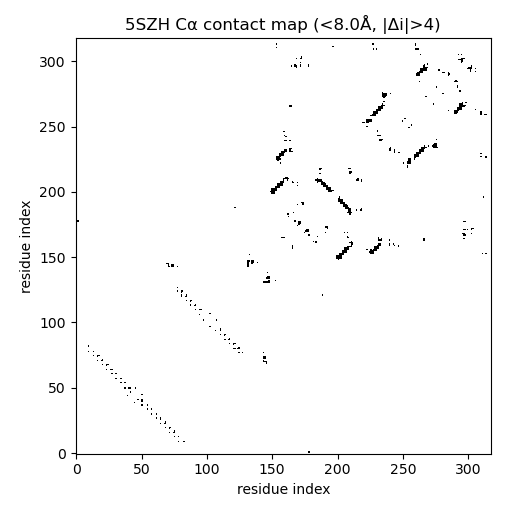 GLU A 1 94 ? -23.404 -33.134 -28.411 1.00 58.74 624 GLU A CA 1
ATOM 722 C C . GLU A 1 94 ? -24.061 -33.671 -27.141 1.00 60.77 624 GLU A C 1
ATOM 723 O O . GLU A 1 94 ? -23.531 -33.538 -26.041 1.00 56.79 624 GLU A O 1
ATOM 729 N N . GLN A 1 95 ? -25.220 -34.295 -27.292 1.00 57.21 625 GLN A N 1
ATOM 730 C CA . GLN A 1 95 ? -25.917 -34.793 -26.121 1.00 63.68 625 GLN A CA 1
ATOM 731 C C . GLN A 1 95 ? -25.170 -36.000 -25.545 1.00 56.20 625 GLN A C 1
ATOM 732 O O . GLN A 1 95 ? -25.137 -36.198 -24.338 1.00 60.57 625 GLN A O 1
ATOM 738 N N . LYS A 1 96 ? -24.542 -36.793 -26.404 1.00 53.11 626 LYS A N 1
ATOM 739 C CA . LYS A 1 96 ? -23.771 -37.933 -25.925 1.00 59.82 626 LYS A CA 1
ATOM 740 C C . LYS A 1 96 ? -22.585 -37.422 -25.099 1.00 59.28 626 LYS A C 1
ATOM 741 O O . LYS A 1 96 ? -22.271 -37.960 -24.033 1.00 62.82 626 LYS A O 1
ATOM 747 N N . LEU A 1 97 ? -21.974 -36.340 -25.571 1.00 55.54 627 LEU A N 1
ATOM 748 C CA . LEU A 1 97 ? -20.827 -35.745 -24.892 1.00 56.62 627 LEU A CA 1
ATOM 749 C C . LEU A 1 97 ? -21.244 -35.045 -23.602 1.00 58.92 627 LEU A C 1
ATOM 750 O O . LEU A 1 97 ? -20.559 -35.154 -22.594 1.00 64.66 627 LEU A O 1
ATOM 755 N N . ARG A 1 98 ? -22.365 -34.334 -23.612 1.00 58.69 628 ARG A N 1
ATOM 756 C CA . ARG A 1 98 ? -22.824 -33.684 -22.380 1.00 61.79 628 ARG A CA 1
ATOM 757 C C . ARG A 1 98 ? -23.084 -34.710 -21.280 1.00 69.49 628 ARG A C 1
ATOM 758 O O . ARG A 1 98 ? -22.793 -34.480 -20.095 1.00 74.55 628 ARG A O 1
ATOM 766 N N . GLU A 1 99 ? -23.629 -35.853 -21.671 1.00 70.10 629 GLU A N 1
ATOM 767 C CA . GLU A 1 99 ? -23.920 -36.898 -20.702 1.00 73.06 629 GLU A CA 1
ATOM 768 C C . GLU A 1 99 ? -22.645 -37.491 -20.092 1.00 73.02 629 GLU A C 1
ATOM 769 O O . GLU A 1 99 ? -22.592 -37.743 -18.898 1.00 76.51 629 GLU A O 1
ATOM 775 N N . LYS A 1 100 ? -21.617 -37.717 -20.908 1.00 74.02 630 LYS A N 1
ATOM 776 C CA . LYS A 1 100 ? -20.362 -38.261 -20.393 1.00 72.48 630 LYS A CA 1
ATOM 777 C C . LYS A 1 100 ? -19.722 -37.285 -19.414 1.00 75.05 630 LYS A C 1
ATOM 778 O O . LYS A 1 100 ? -19.083 -37.687 -18.442 1.00 78.08 630 LYS A O 1
ATOM 784 N N . MET A 1 101 ? -19.911 -35.998 -19.677 1.00 72.63 631 MET A N 1
ATOM 785 C CA . MET A 1 101 ? -19.284 -34.965 -18.877 1.00 79.70 631 MET A CA 1
ATOM 786 C C . MET A 1 101 ? -19.944 -34.824 -17.503 1.00 88.35 631 MET A C 1
ATOM 787 O O . MET A 1 101 ? -19.285 -34.421 -16.554 1.00 94.04 631 MET A O 1
ATOM 792 N N . LEU A 1 102 ? -21.228 -35.163 -17.390 1.00 87.77 632 LEU A N 1
ATOM 793 C CA . LEU A 1 102 ? -21.909 -35.053 -16.102 1.00 92.44 632 LEU A CA 1
ATOM 794 C C . LEU A 1 102 ? -21.409 -36.129 -15.144 1.00 94.63 632 LEU A C 1
ATOM 795 O O . LEU A 1 102 ? -21.569 -36.016 -13.929 1.00 96.46 632 LEU A O 1
ATOM 800 N N . LYS A 1 103 ? -20.819 -37.180 -15.702 1.00 94.13 633 LYS A N 1
ATOM 801 C CA . LYS A 1 103 ? -20.253 -38.247 -14.893 1.00 94.74 633 LYS A CA 1
ATOM 802 C C . LYS A 1 103 ? -19.086 -37.697 -14.077 1.00 92.61 633 LYS A C 1
ATOM 803 O O . LYS A 1 103 ? -18.173 -37.093 -14.617 1.00 89.24 633 LYS A O 1
ATOM 809 N N . GLU A 1 104 ? -19.119 -37.878 -12.768 1.00 105.66 634 GLU A N 1
ATOM 810 C CA . GLU A 1 104 ? -18.072 -37.293 -11.940 1.00 117.62 634 GLU A CA 1
ATOM 811 C C . GLU A 1 104 ? -16.748 -38.026 -12.168 1.00 118.56 634 GLU A C 1
ATOM 812 O O . GLU A 1 104 ? -16.736 -39.218 -12.476 1.00 124.61 634 GLU A O 1
ATOM 818 N N . GLU A 1 105 ? -15.643 -37.296 -12.027 1.00 114.17 635 GLU A N 1
ATOM 819 C CA . GLU A 1 105 ? -14.313 -37.772 -12.417 1.00 115.47 635 GLU A CA 1
ATOM 820 C C . GLU A 1 105 ? -13.814 -39.030 -11.696 1.00 119.15 635 GLU A C 1
ATOM 821 O O . GLU A 1 105 ? -13.066 -39.815 -12.280 1.00 120.85 635 GLU A O 1
ATOM 827 N N . SER A 1 106 ? -14.205 -39.218 -10.437 1.00 119.50 636 SER A N 1
ATOM 828 C CA . SER A 1 106 ? -13.703 -40.348 -9.652 1.00 127.79 636 SER A CA 1
ATOM 829 C C . SER A 1 106 ? -14.063 -41.691 -10.288 1.00 130.44 636 SER A C 1
ATOM 830 O O . SER A 1 106 ? -13.200 -42.557 -10.446 1.00 137.00 636 SER A O 1
ATOM 833 N N . GLN A 1 107 ? -15.330 -41.857 -10.662 1.00 124.00 637 GLN A N 1
ATOM 834 C CA . GLN A 1 107 ? -15.797 -43.114 -11.244 1.00 122.02 637 GLN A CA 1
ATOM 835 C C . GLN A 1 107 ? -15.457 -43.203 -12.734 1.00 121.31 637 GLN A C 1
ATOM 836 O O . GLN A 1 107 ? -15.863 -44.143 -13.420 1.00 121.27 637 GLN A O 1
ATOM 838 N N . LYS A 1 108 ? -14.694 -42.229 -13.222 1.00 121.36 638 LYS A N 1
ATOM 839 C CA . LYS A 1 108 ? -14.410 -42.109 -14.652 1.00 120.42 638 LYS A CA 1
ATOM 840 C C . LYS A 1 108 ? -13.200 -42.938 -15.089 1.00 123.99 638 LYS A C 1
ATOM 841 O O . LYS A 1 108 ? -12.046 -42.527 -14.943 1.00 118.28 638 LYS A O 1
ATOM 847 N N . ASP A 1 109 ? -13.504 -44.113 -15.630 1.00 135.52 639 ASP A N 1
ATOM 848 C CA . ASP A 1 109 ? -12.525 -45.075 -16.128 1.00 148.75 639 ASP A CA 1
ATOM 849 C C . ASP A 1 109 ? -11.700 -44.462 -17.259 1.00 144.67 639 ASP A C 1
ATOM 850 O O . ASP A 1 109 ? -12.105 -43.470 -17.875 1.00 149.95 639 ASP A O 1
ATOM 855 N N . GLU A 1 110 ? -10.533 -45.039 -17.529 1.00 134.16 640 GLU A N 1
ATOM 856 C CA . GLU A 1 110 ? -9.627 -44.469 -18.519 1.00 119.23 640 GLU A CA 1
ATOM 857 C C . GLU A 1 110 ? -10.246 -44.601 -19.914 1.00 114.88 640 GLU A C 1
ATOM 858 O O . GLU A 1 110 ? -9.902 -43.856 -20.824 1.00 115.82 640 GLU A O 1
ATOM 864 N N . LYS A 1 111 ? -11.201 -45.514 -20.059 1.00 112.53 641 LYS A N 1
ATOM 865 C CA . LYS A 1 111 ? -11.909 -45.707 -21.318 1.00 112.05 641 LYS A CA 1
ATOM 866 C C . LYS A 1 111 ? -12.981 -44.629 -21.524 1.00 111.59 641 LYS A C 1
ATOM 867 O O . LYS A 1 111 ? -13.319 -44.306 -22.656 1.00 114.79 641 LYS A O 1
ATOM 873 N N . ASP A 1 112 ? -13.476 -44.046 -20.434 1.00 107.07 642 ASP A N 1
ATOM 874 C CA . ASP A 1 112 ? -14.406 -42.918 -20.508 1.00 104.18 642 ASP A CA 1
ATOM 875 C C . ASP A 1 112 ? -13.726 -41.662 -21.056 1.00 94.78 642 ASP A C 1
ATOM 876 O O . ASP A 1 112 ? -14.268 -40.978 -21.928 1.00 93.07 642 ASP A O 1
ATOM 881 N N . LEU A 1 113 ? -12.538 -41.362 -20.538 1.00 88.52 643 LEU A N 1
ATOM 882 C CA . LEU A 1 113 ? -11.758 -40.237 -21.042 1.00 87.20 643 LEU A CA 1
ATOM 883 C C . LEU A 1 113 ? -11.469 -40.418 -22.538 1.00 85.46 643 LEU A C 1
ATOM 884 O O . LEU A 1 113 ? -11.573 -39.476 -23.319 1.00 80.80 643 LEU A O 1
ATOM 889 N N . ASN A 1 114 ? -11.140 -41.642 -22.939 1.00 86.25 644 ASN A N 1
ATOM 890 C CA . ASN A 1 114 ? -10.889 -41.920 -24.342 1.00 88.82 644 ASN A CA 1
ATOM 891 C C . ASN A 1 114 ? -12.132 -41.721 -25.220 1.00 84.78 644 ASN A C 1
ATOM 892 O O . ASN A 1 114 ? -12.018 -41.256 -26.353 1.00 82.60 644 ASN A O 1
ATOM 897 N N . GLU A 1 115 ? -13.308 -42.073 -24.703 1.00 83.55 645 GLU A N 1
ATOM 898 C CA . GLU A 1 115 ? -14.553 -41.898 -25.453 1.00 82.73 645 GLU A CA 1
ATOM 899 C C . GLU A 1 115 ? -15.003 -40.437 -25.521 1.00 74.71 645 GLU A C 1
ATOM 900 O O . GLU A 1 115 ? -15.566 -40.016 -26.531 1.00 73.93 645 GLU A O 1
ATOM 906 N N . GLU A 1 116 ? -14.782 -39.672 -24.454 1.00 69.59 646 GLU A N 1
ATOM 907 C CA . GLU A 1 116 ? -15.041 -38.233 -24.513 1.00 65.65 646 GLU A CA 1
ATOM 908 C C . GLU A 1 116 ? -14.226 -37.603 -25.642 1.00 59.89 646 GLU A C 1
ATOM 909 O O . GLU A 1 116 ? -14.754 -36.831 -26.454 1.00 61.05 646 GLU A O 1
ATOM 915 N N . GLN A 1 117 ? -12.942 -37.948 -25.710 1.00 57.80 647 GLN A N 1
ATOM 916 C CA . GLN A 1 117 ? -12.059 -37.397 -26.742 1.00 62.93 647 GLN A CA 1
ATOM 917 C C . GLN A 1 117 ? -12.562 -37.768 -28.130 1.00 59.24 647 GLN A C 1
ATOM 918 O O . GLN A 1 117 ? -12.557 -36.947 -29.052 1.00 59.22 647 GLN A O 1
ATOM 924 N N . GLU A 1 118 ? -12.999 -39.017 -28.266 1.00 58.99 648 GLU A N 1
ATOM 925 C CA . GLU A 1 118 ? -13.531 -39.522 -29.521 1.00 64.96 648 GLU A CA 1
ATOM 926 C C . GLU A 1 118 ? -14.862 -38.851 -29.905 1.00 58.96 648 GLU A C 1
ATOM 927 O O . GLU A 1 118 ? -15.069 -38.494 -31.072 1.00 56.80 648 GLU A O 1
ATOM 933 N N . VAL A 1 119 ? -15.770 -38.686 -28.942 1.00 58.68 649 VAL A N 1
ATOM 934 C CA . VAL A 1 119 ? -17.058 -38.052 -29.249 1.00 55.83 649 VAL A CA 1
ATOM 935 C C . VAL A 1 119 ? -16.792 -36.611 -29.640 1.00 53.29 649 VAL A C 1
ATOM 936 O O . VAL A 1 119 ? -17.337 -36.124 -30.625 1.00 48.15 649 VAL A O 1
ATOM 940 N N . PHE A 1 120 ? -15.892 -35.954 -28.906 1.00 55.50 650 PHE A N 1
ATOM 941 C CA . PHE A 1 120 ? -15.532 -34.575 -29.210 1.00 53.16 650 PHE A CA 1
ATOM 942 C C . PHE A 1 120 ? -14.975 -34.449 -30.608 1.00 53.24 650 PHE A C 1
ATOM 943 O O . PHE A 1 120 ? -15.312 -33.507 -31.339 1.00 48.72 650 PHE A O 1
ATOM 951 N N . THR A 1 121 ? -14.117 -35.396 -30.983 1.00 48.49 651 THR A N 1
ATOM 952 C CA . THR A 1 121 ? -13.496 -35.359 -32.310 1.00 55.09 651 THR A CA 1
ATOM 953 C C . THR A 1 121 ? -14.543 -35.483 -33.412 1.00 51.89 651 THR A C 1
ATOM 954 O O . THR A 1 121 ? -14.529 -34.704 -34.368 1.00 54.51 651 THR A O 1
ATOM 958 N N . GLU A 1 122 ? -15.446 -36.459 -33.275 1.00 53.34 652 GLU A N 1
ATOM 959 C CA . GLU A 1 122 ? -16.556 -36.633 -34.232 1.00 54.27 652 GLU A CA 1
ATOM 960 C C . GLU A 1 122 ? -17.425 -35.383 -34.298 1.00 47.54 652 GLU A C 1
ATOM 961 O O . GLU A 1 122 ? -17.898 -35.021 -35.360 1.00 47.66 652 GLU A O 1
ATOM 967 N N . LEU A 1 123 ? -17.640 -34.730 -33.161 1.00 52.42 653 LEU A N 1
ATOM 968 C CA . LEU A 1 123 ? -18.476 -33.524 -33.131 1.00 53.38 653 LEU A CA 1
ATOM 969 C C . LEU A 1 123 ? -17.842 -32.394 -33.944 1.00 50.48 653 LEU A C 1
ATOM 970 O O . LEU A 1 123 ? -18.501 -31.763 -34.777 1.00 49.59 653 LEU A O 1
ATOM 975 N N . MET A 1 124 ? -16.551 -32.151 -33.731 1.00 49.27 654 MET A N 1
ATOM 976 C CA . MET A 1 124 ? -15.860 -31.095 -34.477 1.00 49.41 654 MET A CA 1
ATOM 977 C C . MET A 1 124 ? -15.776 -31.400 -35.973 1.00 47.52 654 MET A C 1
ATOM 978 O O . MET A 1 124 ? -15.864 -30.490 -36.791 1.00 47.90 654 MET A O 1
ATOM 983 N N . GLN A 1 125 ? -15.611 -32.676 -36.326 1.00 46.13 655 GLN A N 1
ATOM 984 C CA . GLN A 1 125 ? -15.596 -33.085 -37.730 1.00 50.64 655 GLN A CA 1
ATOM 985 C C . GLN A 1 125 ? -16.969 -32.894 -38.407 1.00 53.92 655 GLN A C 1
ATOM 986 O O . GLN A 1 125 ? -17.046 -32.482 -39.564 1.00 47.38 655 GLN A O 1
ATOM 992 N N . VAL A 1 126 ? -18.048 -33.204 -37.700 1.00 49.97 656 VAL A N 1
ATOM 993 C CA . VAL A 1 126 ? -19.373 -32.972 -38.262 1.00 48.59 656 VAL A CA 1
ATOM 994 C C . VAL A 1 126 ? -19.569 -31.482 -38.491 1.00 47.37 656 VAL A C 1
ATOM 995 O O . VAL A 1 126 ? -20.048 -31.066 -39.536 1.00 50.77 656 VAL A O 1
ATOM 999 N N . ILE A 1 127 ? -19.167 -30.666 -37.522 1.00 47.39 657 ILE A N 1
ATOM 1000 C CA . ILE A 1 127 ? -19.265 -29.220 -37.694 1.00 47.83 657 ILE A CA 1
ATOM 1001 C C . ILE A 1 127 ? -18.444 -28.767 -38.905 1.00 53.13 657 ILE A C 1
ATOM 1002 O O . ILE A 1 127 ? -18.874 -27.914 -39.691 1.00 51.77 657 ILE A O 1
ATOM 1007 N N . GLU A 1 128 ? -17.288 -29.384 -39.099 1.00 46.96 658 GLU A N 1
ATOM 1008 C CA . GLU A 1 128 ? -16.456 -29.014 -40.223 1.00 52.58 658 GLU A CA 1
ATOM 1009 C C . GLU A 1 128 ? -17.121 -29.456 -41.537 1.00 51.81 658 GLU A C 1
ATOM 1010 O O . GLU A 1 128 ? -17.053 -28.753 -42.534 1.00 47.17 658 GLU A O 1
ATOM 1016 N N . GLN A 1 129 ? -17.782 -30.609 -41.548 1.00 49.93 659 GLN A N 1
ATOM 1017 C CA . GLN A 1 129 ? -18.522 -30.998 -42.749 1.00 51.74 659 GLN A CA 1
ATOM 1018 C C . GLN A 1 129 ? -19.664 -30.027 -43.057 1.00 51.25 659 GLN A C 1
ATOM 1019 O O . GLN A 1 129 ? -19.935 -29.744 -44.222 1.00 52.44 659 GLN A O 1
ATOM 1025 N N . ARG A 1 130 ? -20.344 -29.515 -42.028 1.00 49.39 660 ARG A N 1
ATOM 1026 C CA . ARG A 1 130 ? -21.429 -28.557 -42.286 1.00 45.92 660 ARG A CA 1
ATOM 1027 C C . ARG A 1 130 ? -20.828 -27.288 -42.904 1.00 50.41 660 ARG A C 1
ATOM 1028 O O . ARG A 1 130 ? -21.390 -26.708 -43.824 1.00 50.34 660 ARG A O 1
ATOM 1036 N N . ASP A 1 131 ? -19.658 -26.887 -42.419 1.00 51.91 661 ASP A N 1
ATOM 1037 C CA . ASP A 1 131 ? -19.027 -25.661 -42.881 1.00 49.54 661 ASP A CA 1
ATOM 1038 C C . ASP A 1 131 ? -18.542 -25.763 -44.326 1.00 52.67 661 ASP A C 1
ATOM 1039 O O . ASP A 1 131 ? -18.616 -24.800 -45.089 1.00 46.61 661 ASP A O 1
ATOM 1044 N N . LYS A 1 132 ? -18.012 -26.918 -44.694 1.00 52.76 662 LYS A N 1
ATOM 1045 C CA . LYS A 1 132 ? -17.531 -27.094 -46.050 1.00 58.27 662 LYS A CA 1
ATOM 1046 C C . LYS A 1 132 ? -18.721 -27.202 -47.021 1.00 57.40 662 LYS A C 1
ATOM 1047 O O . LYS A 1 132 ? -18.617 -26.881 -48.201 1.00 56.66 662 LYS A O 1
ATOM 1053 N N . LEU A 1 133 ? -19.873 -27.604 -46.514 1.00 53.37 663 LEU A N 1
ATOM 1054 C CA . LEU A 1 133 ? -21.062 -27.620 -47.353 1.00 52.69 663 LEU A CA 1
ATOM 1055 C C . LEU A 1 133 ? -21.501 -26.174 -47.654 1.00 58.36 663 LEU A C 1
ATOM 1056 O O . LEU A 1 133 ? -21.877 -25.860 -48.776 1.00 63.23 663 LEU A O 1
ATOM 1061 N N . VAL A 1 134 ? -21.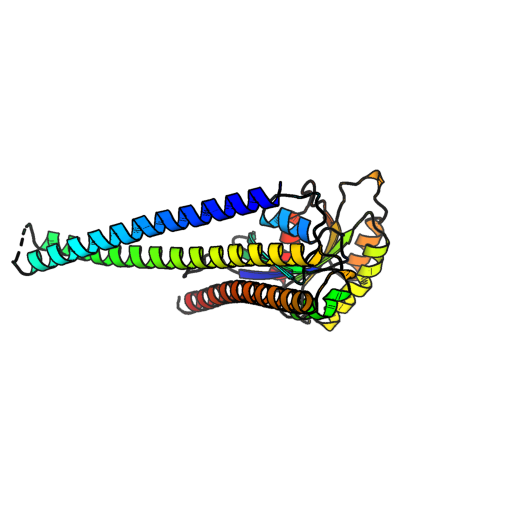429 -25.292 -46.662 1.00 55.75 664 VAL A N 1
ATOM 1062 C CA . VAL A 1 134 ? -21.644 -23.862 -46.900 1.00 53.76 664 VAL A CA 1
ATOM 1063 C C . VAL A 1 134 ? -20.627 -23.295 -47.910 1.00 58.81 664 VAL A C 1
ATOM 1064 O O . VAL A 1 134 ? -20.990 -22.496 -48.791 1.00 57.05 664 VAL A O 1
ATOM 1068 N N . ASP A 1 135 ? -19.365 -23.715 -47.797 1.00 54.61 665 ASP A N 1
ATOM 1069 C CA . ASP A 1 135 ? -18.314 -23.187 -48.665 1.00 60.82 665 ASP A CA 1
ATOM 1070 C C . ASP A 1 135 ? -18.455 -23.700 -50.111 1.00 63.08 665 ASP A C 1
ATOM 1071 O O . ASP A 1 135 ? -18.095 -23.007 -51.077 1.00 58.33 665 ASP A O 1
ATOM 1076 N N . SER A 1 136 ? -18.987 -24.909 -50.251 1.00 57.94 666 SER A N 1
ATOM 1077 C CA . SER A 1 136 ? -19.246 -25.492 -51.560 1.00 56.99 666 SER A CA 1
ATOM 1078 C C . SER A 1 136 ? -20.360 -24.746 -52.300 1.00 58.94 666 SER A C 1
ATOM 1079 O O . SER A 1 136 ? -20.235 -24.456 -53.486 1.00 62.30 666 SER A O 1
ATOM 1082 N N . LEU A 1 137 ? -21.455 -24.466 -51.600 1.00 53.96 667 LEU A N 1
ATOM 1083 C CA . LEU A 1 137 ? -22.519 -23.654 -52.149 1.00 59.75 667 LEU A CA 1
ATOM 1084 C C . LEU A 1 137 ? -21.936 -22.327 -52.601 1.00 62.67 667 LEU A C 1
ATOM 1085 O O . LEU A 1 137 ? -22.196 -21.883 -53.708 1.00 66.35 667 LEU A O 1
ATOM 1090 N N . GLU A 1 138 ? -21.118 -21.704 -51.764 1.00 58.87 668 GLU A N 1
ATOM 1091 C CA . GLU A 1 138 ? -20.627 -20.380 -52.109 1.00 61.91 668 GLU A CA 1
ATOM 1092 C C . GLU A 1 138 ? -19.778 -20.412 -53.385 1.00 68.02 668 GLU A C 1
ATOM 1093 O O . GLU A 1 138 ? -19.937 -19.546 -54.247 1.00 67.38 668 GLU A O 1
ATOM 1099 N N . GLU A 1 139 ? -18.893 -21.407 -53.494 1.00 68.29 669 GLU A N 1
ATOM 1100 C CA . GLU A 1 139 ? -18.080 -21.610 -54.690 1.00 73.78 669 GLU A CA 1
ATOM 1101 C C . GLU A 1 139 ? -18.962 -21.685 -55.928 1.00 73.80 669 GLU A C 1
ATOM 1102 O O . GLU A 1 139 ? -18.717 -21.013 -56.924 1.00 74.88 669 GLU A O 1
ATOM 1108 N N . GLN A 1 140 ? -19.989 -22.519 -55.846 1.00 67.48 670 GLN A N 1
ATOM 1109 C CA . GLN A 1 140 ? -20.925 -22.679 -56.936 1.00 70.49 670 GLN A CA 1
ATOM 1110 C C . GLN A 1 140 ? -21.589 -21.358 -57.312 1.00 78.31 670 GLN A C 1
ATOM 1111 O O . GLN A 1 140 ? -21.785 -21.081 -58.494 1.00 82.16 670 GLN A O 1
ATOM 1117 N N . ARG A 1 141 ? -21.915 -20.535 -56.318 1.00 75.88 671 ARG A N 1
ATOM 1118 C CA . ARG A 1 141 ? -22.497 -19.228 -56.602 1.00 78.64 671 ARG A CA 1
ATOM 1119 C C . ARG A 1 141 ? -21.556 -18.381 -57.445 1.00 81.18 671 ARG A C 1
ATOM 1120 O O . ARG A 1 141 ? -21.966 -17.763 -58.419 1.00 83.48 671 ARG A O 1
ATOM 1128 N N . ILE A 1 142 ? -20.290 -18.365 -57.051 1.00 84.56 672 ILE A N 1
ATOM 1129 C CA . ILE A 1 142 ? -19.274 -17.556 -57.705 1.00 92.28 672 ILE A CA 1
ATOM 1130 C C . ILE A 1 142 ? -19.044 -18.001 -59.145 1.00 102.53 672 ILE A C 1
ATOM 1131 O O . ILE A 1 142 ? -18.809 -17.176 -60.031 1.00 114.98 672 ILE A O 1
ATOM 1136 N N . ARG A 1 143 ? -19.133 -19.304 -59.384 1.00 97.48 673 ARG A N 1
ATOM 1137 C CA . ARG A 1 143 ? -18.937 -19.836 -60.726 1.00 93.36 673 ARG A CA 1
ATOM 1138 C C . ARG A 1 143 ? -20.109 -19.511 -61.654 1.00 93.65 673 ARG A C 1
ATOM 1139 O O . ARG A 1 143 ? -19.904 -19.106 -62.807 1.00 96.87 673 ARG A O 1
ATOM 1147 N N . GLU A 1 144 ? -21.329 -19.685 -61.154 1.00 87.75 674 GLU A N 1
ATOM 1148 C CA . GLU A 1 144 ? -22.523 -19.381 -61.937 1.00 95.27 674 GLU A CA 1
ATOM 1149 C C . GLU A 1 144 ? -22.592 -17.907 -62.319 1.00 100.84 674 GLU A C 1
ATOM 1150 O O . GLU A 1 144 ? -22.950 -17.565 -63.452 1.00 102.09 674 GLU A O 1
ATOM 1156 N N . LYS A 1 145 ? -22.246 -17.042 -61.370 1.00 101.43 675 LYS A N 1
ATOM 1157 C CA . LYS A 1 145 ? -22.155 -15.614 -61.635 1.00 103.52 675 LYS A CA 1
ATOM 1158 C C . LYS A 1 145 ? -21.139 -15.333 -62.745 1.00 113.47 675 LYS A C 1
ATOM 1159 O O . LYS A 1 145 ? -21.419 -14.572 -63.676 1.00 120.18 675 LYS A O 1
ATOM 1161 N N . ALA A 1 146 ? -19.969 -15.961 -62.652 1.00 109.33 676 ALA A N 1
ATOM 1162 C CA . ALA A 1 146 ? -18.897 -15.737 -63.622 1.00 109.03 676 ALA A CA 1
ATOM 1163 C C . ALA A 1 146 ? -19.252 -16.260 -65.020 1.00 119.20 676 ALA A C 1
ATOM 1164 O O . ALA A 1 146 ? -18.873 -15.658 -66.028 1.00 123.37 676 ALA A O 1
ATOM 1166 N N . GLU A 1 147 ? -19.973 -17.379 -65.076 1.00 122.61 677 GLU A N 1
ATOM 1167 C CA . GLU A 1 147 ? -20.419 -17.939 -66.349 1.00 122.28 677 GLU A CA 1
ATOM 1168 C C . GLU A 1 147 ? -21.415 -17.000 -67.030 1.00 133.29 677 GLU A C 1
ATOM 1169 O O . GLU A 1 147 ? -21.317 -16.742 -68.233 1.00 140.38 677 GLU A O 1
ATOM 1171 N N . ASP A 1 148 ? -22.364 -16.482 -66.255 1.00 132.80 678 ASP A N 1
ATOM 1172 C CA . ASP A 1 148 ? -23.369 -15.560 -66.782 1.00 129.97 678 ASP A CA 1
ATOM 1173 C C . ASP A 1 148 ? -22.857 -14.119 -66.794 1.00 126.85 678 ASP A C 1
ATOM 1174 O O . ASP A 1 148 ? -21.666 -13.870 -66.990 1.00 124.80 678 ASP A O 1
ATOM 1176 N N . GLY B 2 1 ? -30.483 -25.866 -49.289 1.00 92.18 -1 GLY B N 1
ATOM 1177 C CA . GLY B 2 1 ? -29.169 -26.211 -49.803 1.00 99.65 -1 GLY B CA 1
ATOM 1178 C C . GLY B 2 1 ? -29.217 -26.445 -51.304 1.00 117.01 -1 GLY B C 1
ATOM 1179 O O . GLY B 2 1 ? -29.364 -27.584 -51.765 1.00 143.00 -1 GLY B O 1
ATOM 1180 N N . HIS B 2 2 ? -29.080 -25.363 -52.067 1.00 173.99 0 HIS B N 1
ATOM 1181 C CA . HIS B 2 2 ? -29.401 -25.363 -53.489 1.00 162.06 0 HIS B CA 1
ATOM 1182 C C . HIS B 2 2 ? -28.239 -25.895 -54.308 1.00 151.10 0 HIS B C 1
ATOM 1183 O O . HIS B 2 2 ? -27.239 -26.364 -53.765 1.00 147.06 0 HIS B O 1
ATOM 1190 N N . MET B 2 3 ? -28.380 -25.809 -55.624 1.00 148.62 1 MET B N 1
ATOM 1191 C CA . MET B 2 3 ? -27.227 -25.840 -56.505 1.00 148.06 1 MET B CA 1
ATOM 1192 C C . MET B 2 3 ? -27.008 -24.410 -56.991 1.00 156.61 1 MET B C 1
ATOM 1193 O O . MET B 2 3 ? -25.891 -23.916 -56.966 1.00 155.62 1 MET B O 1
ATOM 1198 N N . ASN B 2 4 ? -28.069 -23.721 -57.400 1.00 163.51 2 ASN B N 1
ATOM 1199 C CA . ASN B 2 4 ? -27.888 -22.323 -57.742 1.00 164.43 2 ASN B CA 1
ATOM 1200 C C . ASN B 2 4 ? -28.331 -21.461 -56.551 1.00 155.78 2 ASN B C 1
ATOM 1201 O O . ASN B 2 4 ? -29.466 -21.512 -56.101 1.00 158.84 2 ASN B O 1
ATOM 1206 N N . PRO B 2 5 ? -27.369 -20.762 -55.947 1.00 129.35 3 PRO B N 1
ATOM 1207 C CA . PRO B 2 5 ? -27.575 -19.982 -54.721 1.00 116.62 3 PRO B CA 1
ATOM 1208 C C . PRO B 2 5 ? -28.302 -18.661 -54.935 1.00 112.96 3 PRO B C 1
ATOM 1209 O O . PRO B 2 5 ? -27.867 -17.833 -55.728 1.00 115.85 3 PRO B O 1
ATOM 1213 N N . GLU B 2 6 ? -29.404 -18.477 -54.215 1.00 109.15 4 GLU B N 1
ATOM 1214 C CA . GLU B 2 6 ? -30.152 -17.227 -54.279 1.00 114.77 4 GLU B CA 1
ATOM 1215 C C . GLU B 2 6 ? -29.816 -16.288 -53.135 1.00 105.60 4 GLU B C 1
ATOM 1216 O O . GLU B 2 6 ? -30.672 -15.946 -52.318 1.00 113.40 4 GLU B O 1
ATOM 1222 N N . TYR B 2 7 ? -28.561 -15.886 -53.067 1.00 90.35 5 TYR B N 1
ATOM 1223 C CA . TYR B 2 7 ? -28.170 -14.814 -52.183 1.00 77.66 5 TYR B CA 1
ATOM 1224 C C . TYR B 2 7 ? -27.064 -14.089 -52.927 1.00 76.43 5 TYR B C 1
ATOM 1225 O O . TYR B 2 7 ? -26.540 -14.607 -53.918 1.00 76.50 5 TYR B O 1
ATOM 1234 N N . ASP B 2 8 ? -26.712 -12.896 -52.469 1.00 78.89 6 ASP B N 1
ATOM 1235 C CA . ASP B 2 8 ? -25.736 -12.086 -53.187 1.00 80.65 6 ASP B CA 1
ATOM 1236 C C . ASP B 2 8 ? -24.377 -12.136 -52.507 1.00 80.24 6 ASP B C 1
ATOM 1237 O O . ASP B 2 8 ? -23.341 -12.125 -53.174 1.00 81.55 6 ASP B O 1
ATOM 1242 N N . TYR B 2 9 ? -24.399 -12.214 -51.177 1.00 71.80 7 TYR B N 1
ATOM 1243 C CA . TYR B 2 9 ? -23.189 -12.222 -50.370 1.00 74.08 7 TYR B CA 1
ATOM 1244 C C . TYR B 2 9 ? -23.287 -13.219 -49.211 1.00 72.59 7 TYR B C 1
ATOM 1245 O O . TYR B 2 9 ? -24.352 -13.413 -48.628 1.00 71.81 7 TYR B O 1
ATOM 1254 N N . LEU B 2 10 ? -22.157 -13.831 -48.883 1.00 70.49 8 LEU B N 1
ATOM 1255 C CA . LEU B 2 10 ? -22.014 -14.647 -47.689 1.00 63.66 8 LEU B CA 1
ATOM 1256 C C . LEU B 2 10 ? -21.063 -13.973 -46.711 1.00 65.39 8 LEU B C 1
ATOM 1257 O O . LEU B 2 10 ? -19.894 -13.777 -47.034 1.00 64.98 8 LEU B O 1
ATOM 1262 N N . PHE B 2 11 ? -21.557 -13.621 -45.525 1.00 57.61 9 PHE B N 1
ATOM 1263 C CA . PHE B 2 11 ? -20.714 -13.001 -44.510 1.00 56.35 9 PHE B CA 1
ATOM 1264 C C . PHE B 2 11 ? -20.565 -13.978 -43.367 1.00 57.36 9 PHE B C 1
ATOM 1265 O O . PHE B 2 11 ? -21.544 -14.582 -42.930 1.00 55.06 9 PHE B O 1
ATOM 1273 N N . LYS B 2 12 ? -19.336 -14.151 -42.906 1.00 54.59 10 LYS B N 1
ATOM 1274 C CA . LYS B 2 12 ? -19.057 -15.007 -41.765 1.00 61.22 10 LYS B CA 1
ATOM 1275 C C . LYS B 2 12 ? -18.871 -14.135 -40.525 1.00 57.21 10 LYS B C 1
ATOM 1276 O O . LYS B 2 12 ? -18.022 -13.236 -40.516 1.00 59.71 10 LYS B O 1
ATOM 1282 N N . LEU B 2 13 ? -19.692 -14.367 -39.502 1.00 50.91 11 LEU B N 1
ATOM 1283 C CA . LEU B 2 13 ? -19.598 -13.593 -38.258 1.00 59.55 11 LEU B CA 1
ATOM 1284 C C . LEU B 2 13 ? -19.165 -14.467 -37.099 1.00 57.69 11 LEU B C 1
ATOM 1285 O O . LEU B 2 13 ? -19.451 -15.666 -37.065 1.00 56.54 11 LEU B O 1
ATOM 1290 N N . LEU B 2 14 ? -18.526 -13.844 -36.118 1.00 49.51 12 LEU B N 1
ATOM 1291 C CA . LEU B 2 14 ? -18.071 -14.556 -34.940 1.00 55.13 12 LEU B CA 1
ATOM 1292 C C . LEU B 2 14 ? -18.531 -13.842 -33.664 1.00 58.67 12 LEU B C 1
ATOM 1293 O O . LEU B 2 14 ? -18.368 -12.620 -33.536 1.00 63.16 12 LEU B O 1
ATOM 1298 N N . LEU B 2 15 ? -19.117 -14.595 -32.734 1.00 50.33 13 LEU B N 1
ATOM 1299 C CA . LEU B 2 15 ? -19.450 -14.061 -31.405 1.00 54.75 13 LEU B CA 1
ATOM 1300 C C . LEU B 2 15 ? -18.387 -14.454 -30.402 1.00 52.10 13 LEU B C 1
ATOM 1301 O O . LEU B 2 15 ? -18.130 -15.646 -30.221 1.00 49.20 13 LEU B O 1
ATOM 1306 N N . ILE B 2 16 ? -17.759 -13.476 -29.754 1.00 52.23 14 ILE B N 1
ATOM 1307 C CA . ILE B 2 16 ? -16.846 -13.791 -28.657 1.00 55.41 14 ILE B CA 1
ATOM 1308 C C . ILE B 2 16 ? -17.180 -12.982 -27.399 1.00 50.81 14 ILE B C 1
ATOM 1309 O O . ILE B 2 16 ? -17.975 -12.037 -27.446 1.00 46.69 14 ILE B O 1
ATOM 1314 N N . GLY B 2 17 ? -16.579 -13.373 -26.277 1.00 53.07 15 GLY B N 1
ATOM 1315 C CA . GLY B 2 17 ? -16.853 -12.740 -24.994 1.00 51.56 15 GLY B CA 1
ATOM 1316 C C . GLY B 2 17 ? -16.911 -13.756 -23.869 1.00 53.45 15 GLY B C 1
ATOM 1317 O O . GLY B 2 17 ? -16.910 -14.972 -24.103 1.00 51.56 15 GLY B O 1
ATOM 1318 N N . ASP B 2 18 ? -16.964 -13.269 -22.638 1.00 51.88 16 ASP B N 1
ATOM 1319 C CA . ASP B 2 18 ? -16.862 -14.152 -21.484 1.00 50.05 16 ASP B CA 1
ATOM 1320 C C . ASP B 2 18 ? -17.978 -15.179 -21.453 1.00 54.53 16 ASP B C 1
ATOM 1321 O O . ASP B 2 18 ? -19.043 -14.999 -22.065 1.00 55.51 16 ASP B O 1
ATOM 1326 N N . SER B 2 19 ? -17.725 -16.274 -20.761 1.00 51.12 17 SER B N 1
ATOM 1327 C CA . SER B 2 19 ? -18.732 -17.308 -20.580 1.00 55.79 17 SER B CA 1
ATOM 1328 C C . SER B 2 19 ? -19.918 -16.782 -19.751 1.00 58.08 17 SER B C 1
ATOM 1329 O O . SER B 2 19 ? -19.727 -16.168 -18.707 1.00 55.61 17 SER B O 1
ATOM 1332 N N . GLY B 2 20 ? -21.142 -16.992 -20.232 1.00 49.10 18 GLY B N 1
ATOM 1333 C CA . GLY B 2 20 ? -22.326 -16.620 -19.467 1.00 47.74 18 GLY B CA 1
ATOM 1334 C C . GLY B 2 20 ? -22.928 -15.266 -19.812 1.00 55.69 18 GLY B C 1
ATOM 1335 O O . GLY B 2 20 ? -23.961 -14.867 -19.256 1.00 50.52 18 GLY B O 1
ATOM 1336 N N . VAL B 2 21 ? -22.301 -14.549 -20.736 1.00 53.26 19 VAL B N 1
ATOM 1337 C CA . VAL B 2 21 ? -22.798 -13.225 -21.108 1.00 56.38 19 VAL B CA 1
ATOM 1338 C C . VAL B 2 21 ? -24.005 -13.297 -22.060 1.00 55.98 19 VAL B C 1
ATOM 1339 O O . VAL B 2 21 ? -24.753 -12.315 -22.231 1.00 51.74 19 VAL B O 1
ATOM 1343 N N . GLY B 2 22 ? -24.190 -14.459 -22.685 1.00 48.79 20 GLY B N 1
ATOM 1344 C CA . GLY B 2 22 ? -25.372 -14.706 -23.487 1.00 50.03 20 GLY B CA 1
ATOM 1345 C C . GLY B 2 22 ? -25.156 -14.857 -24.980 1.00 53.77 20 GLY B C 1
ATOM 1346 O O . GLY B 2 22 ? -26.079 -14.607 -25.746 1.00 50.23 20 GLY B O 1
ATOM 1347 N N . LYS B 2 23 ? -23.953 -15.274 -25.385 1.00 51.09 21 LYS B N 1
ATOM 1348 C CA . LYS B 2 23 ? -23.583 -15.392 -26.791 1.00 53.29 21 LYS B CA 1
ATOM 1349 C C . LYS B 2 23 ? -24.466 -16.395 -27.505 1.00 53.37 21 LYS B C 1
ATOM 1350 O O . LYS B 2 23 ? -25.011 -16.106 -28.553 1.00 48.68 21 LYS B O 1
ATOM 1356 N N . SER B 2 24 ? -24.634 -17.566 -26.915 1.00 47.60 22 SER B N 1
ATOM 1357 C CA . SER B 2 24 ? -25.419 -18.594 -27.558 1.00 51.64 22 SER B CA 1
ATOM 1358 C C . SER B 2 24 ? -26.905 -18.186 -27.655 1.00 56.06 22 SER B C 1
ATOM 1359 O O . SER B 2 24 ? -27.576 -18.463 -28.655 1.00 54.75 22 SER B O 1
ATOM 1362 N N . CYS B 2 25 ? -27.404 -17.500 -26.633 1.00 55.44 23 CYS B N 1
ATOM 1363 C CA . CYS B 2 25 ? -28.790 -17.041 -26.624 1.00 52.96 23 CYS B CA 1
ATOM 1364 C C . CYS B 2 25 ? -29.031 -15.948 -27.652 1.00 54.64 23 CYS B C 1
ATOM 1365 O O . CYS B 2 25 ? -30.106 -15.860 -28.214 1.00 55.24 23 CYS B O 1
ATOM 1368 N N . LE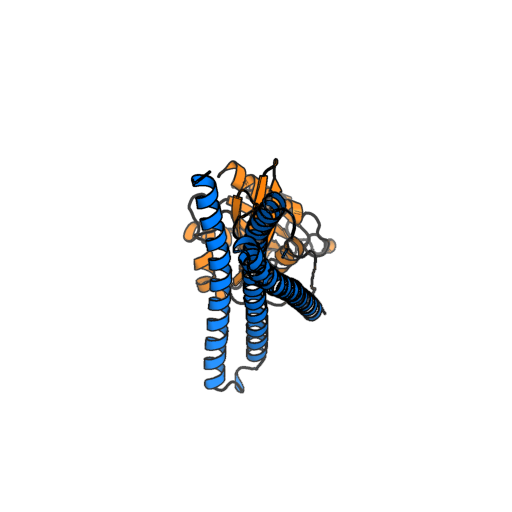U B 2 26 ? -28.037 -15.103 -27.892 1.00 51.40 24 LEU B N 1
ATOM 1369 C CA . LEU B 2 26 ? -28.187 -14.081 -28.912 1.00 53.04 24 LEU B CA 1
ATOM 1370 C C . LEU B 2 26 ? -28.326 -14.760 -30.281 1.00 56.01 24 LEU B C 1
ATOM 1371 O O . LEU B 2 26 ? -29.172 -14.385 -31.099 1.00 50.59 24 LEU B O 1
ATOM 1376 N N . LEU B 2 27 ? -27.498 -15.771 -30.518 1.00 53.75 25 LEU B N 1
ATOM 1377 C CA . LEU B 2 27 ? -27.519 -16.472 -31.780 1.00 53.39 25 LEU B CA 1
ATOM 1378 C C . LEU B 2 27 ? -28.854 -17.195 -31.961 1.00 55.15 25 LEU B C 1
ATOM 1379 O O . LEU B 2 27 ? -29.442 -17.207 -33.043 1.00 57.74 25 LEU B O 1
ATOM 1384 N N . LEU B 2 28 ? -29.320 -17.798 -30.885 1.00 47.92 26 LEU B N 1
ATOM 1385 C CA . LEU B 2 28 ? -30.568 -18.534 -30.874 1.00 55.55 26 LEU B CA 1
ATOM 1386 C C . LEU B 2 28 ? -31.746 -17.607 -31.127 1.00 58.56 26 LEU B C 1
ATOM 1387 O O . LEU B 2 28 ? -32.711 -17.966 -31.788 1.00 60.47 26 LEU B O 1
ATOM 1392 N N . ARG B 2 29 ? -31.672 -16.410 -30.566 1.00 53.65 27 ARG B N 1
ATOM 1393 C CA . ARG B 2 29 ? -32.746 -15.450 -30.719 1.00 53.57 27 ARG B CA 1
ATOM 1394 C C . ARG B 2 29 ? -32.745 -14.933 -32.149 1.00 55.18 27 ARG B C 1
ATOM 1395 O O . ARG B 2 29 ? -33.798 -14.805 -32.763 1.00 60.36 27 ARG B O 1
ATOM 1403 N N . PHE B 2 30 ? -31.563 -14.634 -32.679 1.00 55.48 28 PHE B N 1
ATOM 1404 C CA . PHE B 2 30 ? -31.468 -14.108 -34.040 1.00 57.72 28 PHE B CA 1
ATOM 1405 C C . PHE B 2 30 ? -31.793 -15.164 -35.103 1.00 59.81 28 PHE B C 1
ATOM 1406 O O . PHE B 2 30 ? -32.585 -14.919 -36.011 1.00 63.46 28 PHE B O 1
ATOM 1414 N N . ALA B 2 31 ? -31.176 -16.337 -35.003 1.00 57.99 29 ALA B N 1
ATOM 1415 C CA . ALA B 2 31 ? -31.340 -17.349 -36.045 1.00 57.11 29 ALA B CA 1
ATOM 1416 C C . ALA B 2 31 ? -32.649 -18.130 -35.922 1.00 68.84 29 ALA B C 1
ATOM 1417 O O . ALA B 2 31 ? -33.205 -18.551 -36.937 1.00 73.51 29 ALA B O 1
ATOM 1419 N N . ASP B 2 32 ? -33.147 -18.327 -34.699 1.00 69.16 30 ASP B N 1
ATOM 1420 C CA . ASP B 2 32 ? -34.328 -19.193 -34.497 1.00 70.51 30 ASP B CA 1
ATOM 1421 C C . ASP B 2 32 ? -35.499 -18.559 -33.744 1.00 66.20 30 ASP B C 1
ATOM 1422 O O . ASP B 2 32 ? -36.512 -19.226 -33.514 1.00 68.92 30 ASP B O 1
ATOM 1427 N N . ASP B 2 33 ? -35.342 -17.303 -33.327 1.00 67.35 31 ASP B N 1
ATOM 1428 C CA . ASP B 2 33 ? -36.349 -16.590 -32.531 1.00 72.55 31 ASP B CA 1
ATOM 1429 C C . ASP B 2 33 ? -36.893 -17.417 -31.354 1.00 74.32 31 ASP B C 1
ATOM 1430 O O . ASP B 2 33 ? -38.099 -17.472 -31.128 1.00 79.56 31 ASP B O 1
ATOM 1435 N N . THR B 2 34 ? -36.002 -18.076 -30.620 1.00 74.06 32 THR B N 1
ATOM 1436 C CA . THR B 2 34 ? -36.386 -18.706 -29.358 1.00 76.78 32 THR B CA 1
ATOM 1437 C C . THR B 2 34 ? -35.410 -18.324 -28.253 1.00 70.56 32 THR B C 1
ATOM 1438 O O . THR B 2 34 ? -34.461 -17.571 -28.470 1.00 63.32 32 THR B O 1
ATOM 1442 N N . TYR B 2 35 ? -35.642 -18.861 -27.065 1.00 69.95 33 TYR B N 1
ATOM 1443 C CA . TYR B 2 35 ? -34.826 -18.509 -25.922 1.00 66.35 33 TYR B CA 1
ATOM 1444 C C . TYR B 2 35 ? -34.965 -19.513 -24.801 1.00 74.03 33 TYR B C 1
ATOM 1445 O O . TYR B 2 35 ? -36.075 -19.824 -24.362 1.00 76.80 33 TYR B O 1
ATOM 1454 N N . THR B 2 36 ? -33.835 -20.004 -24.315 1.00 77.55 34 THR B N 1
ATOM 1455 C CA . THR B 2 36 ? -33.859 -20.868 -23.144 1.00 79.34 34 THR B CA 1
ATOM 1456 C C . THR B 2 36 ? -33.213 -20.215 -21.922 1.00 69.22 34 THR B C 1
ATOM 1457 O O . THR B 2 36 ? -32.180 -19.541 -22.019 1.00 62.83 34 THR B O 1
ATOM 1461 N N . GLU B 2 37 ? -33.821 -20.443 -20.769 1.00 66.89 35 GLU B N 1
ATOM 1462 C CA . GLU B 2 37 ? -33.258 -19.987 -19.502 1.00 76.21 35 GLU B CA 1
ATOM 1463 C C . GLU B 2 37 ? -32.111 -20.894 -19.039 1.00 77.24 35 GLU B C 1
ATOM 1464 O O . GLU B 2 37 ? -31.351 -20.522 -18.142 1.00 72.40 35 GLU B O 1
ATOM 1470 N N . SER B 2 38 ? -31.987 -22.072 -19.653 1.00 76.72 36 SER B N 1
ATOM 1471 C CA . SER B 2 38 ? -30.930 -23.019 -19.302 1.00 76.76 36 SER B CA 1
ATOM 1472 C C . SER B 2 38 ? -29.541 -22.493 -19.637 1.00 83.06 36 SER B C 1
ATOM 1473 O O . SER B 2 38 ? -29.326 -21.859 -20.671 1.00 82.95 36 SER B O 1
ATOM 1476 N N . TYR B 2 39 ? -28.603 -22.749 -18.737 1.00 91.34 37 TYR B N 1
ATOM 1477 C CA . TYR B 2 39 ? -27.225 -22.337 -18.923 1.00 95.70 37 TYR B CA 1
ATOM 1478 C C . TYR B 2 39 ? -26.437 -23.539 -19.411 1.00 94.74 37 TYR B C 1
ATOM 1479 O O . TYR B 2 39 ? -25.892 -24.307 -18.612 1.00 100.14 37 TYR B O 1
ATOM 1488 N N . ILE B 2 40 ? -26.410 -23.712 -20.727 1.00 84.56 38 ILE B N 1
ATOM 1489 C CA . ILE B 2 40 ? -25.743 -24.848 -21.348 1.00 77.02 38 ILE B CA 1
ATOM 1490 C C . ILE B 2 40 ? -24.491 -24.379 -22.059 1.00 68.02 38 ILE B C 1
ATOM 1491 O O . ILE B 2 40 ? -24.549 -23.913 -23.199 1.00 61.57 38 ILE B O 1
ATOM 1496 N N . SER B 2 41 ? -23.360 -24.486 -21.378 1.00 67.20 39 SER B N 1
ATOM 1497 C CA . SER B 2 41 ? -22.139 -23.886 -21.879 1.00 70.73 39 SER B CA 1
ATOM 1498 C C . SER B 2 41 ? -21.718 -24.502 -23.222 1.00 62.79 39 SER B C 1
ATOM 1499 O O . SER B 2 41 ? -21.894 -25.690 -23.470 1.00 68.05 39 SER B O 1
ATOM 1502 N N . THR B 2 42 ? -21.182 -23.678 -24.100 1.00 57.51 40 THR B N 1
ATOM 1503 C CA . THR B 2 42 ? -20.873 -24.122 -25.458 1.00 55.89 40 THR B CA 1
ATOM 1504 C C . THR B 2 42 ? -19.578 -24.960 -25.502 1.00 60.33 40 THR B C 1
ATOM 1505 O O . THR B 2 42 ? -18.562 -24.574 -24.929 1.00 65.37 40 THR B O 1
ATOM 1509 N N . ILE B 2 43 ? -19.624 -26.110 -26.171 1.00 63.52 41 ILE B N 1
ATOM 1510 C CA . ILE B 2 43 ? -18.459 -26.981 -26.328 1.00 68.99 41 ILE B CA 1
ATOM 1511 C C . ILE B 2 43 ? -17.630 -26.602 -27.558 1.00 69.98 41 ILE B C 1
ATOM 1512 O O . ILE B 2 43 ? -17.949 -26.986 -28.677 1.00 68.31 41 ILE B O 1
ATOM 1517 N N . GLY B 2 44 ? -16.561 -25.844 -27.348 1.00 68.88 42 GLY B N 1
ATOM 1518 C CA . GLY B 2 44 ? -15.756 -25.382 -28.460 1.00 66.58 42 GLY B CA 1
ATOM 1519 C C . GLY B 2 44 ? -16.486 -24.368 -29.318 1.00 60.09 42 GLY B C 1
ATOM 1520 O O . GLY B 2 44 ? -16.530 -23.182 -28.978 1.00 65.94 42 GLY B O 1
ATOM 1521 N N . VAL B 2 45 ? -17.054 -24.827 -30.432 1.00 52.52 43 VAL B N 1
ATOM 1522 C CA . VAL B 2 45 ? -17.684 -23.917 -31.400 1.00 59.21 43 VAL B CA 1
ATOM 1523 C C . VAL B 2 45 ? -18.939 -24.508 -32.013 1.00 62.24 43 VAL B C 1
ATOM 1524 O O . VAL B 2 45 ? -19.161 -25.716 -31.937 1.00 67.79 43 VAL B O 1
ATOM 1528 N N . ASP B 2 46 ? -19.734 -23.644 -32.645 1.00 61.75 44 ASP B N 1
ATOM 1529 C CA . ASP B 2 46 ? -20.941 -24.041 -33.375 1.00 62.46 44 ASP B CA 1
ATOM 1530 C C . ASP B 2 46 ? -21.305 -22.889 -34.310 1.00 54.62 44 ASP B C 1
ATOM 1531 O O . ASP B 2 46 ? -20.790 -21.787 -34.141 1.00 53.99 44 ASP B O 1
ATOM 1536 N N . PHE B 2 47 ? -22.180 -23.115 -35.288 1.00 52.98 45 PHE B N 1
ATOM 1537 C CA . PHE B 2 47 ? -22.683 -21.993 -36.071 1.00 51.28 45 PHE B CA 1
ATOM 1538 C C . PHE B 2 47 ? -24.097 -22.201 -36.549 1.00 50.65 45 PHE B C 1
ATOM 1539 O O . PHE B 2 47 ? -24.563 -23.334 -36.679 1.00 52.27 45 PHE B O 1
ATOM 1547 N N . LYS B 2 48 ? -24.765 -21.087 -36.829 1.00 51.23 46 LYS B N 1
ATOM 1548 C CA . LYS B 2 48 ? -26.083 -21.115 -37.452 1.00 56.39 46 LYS B CA 1
ATOM 1549 C C . LYS B 2 48 ? -26.099 -20.197 -38.643 1.00 55.73 46 LYS B C 1
ATOM 1550 O O . LYS B 2 48 ? -25.225 -19.339 -38.813 1.00 57.08 46 LYS B O 1
ATOM 1556 N N . ILE B 2 49 ? -27.126 -20.360 -39.457 1.00 59.98 47 ILE B N 1
ATOM 1557 C CA . ILE B 2 49 ? -27.266 -19.557 -40.654 1.00 58.62 47 ILE B CA 1
ATOM 1558 C C . ILE B 2 49 ? -28.579 -18.794 -40.660 1.00 59.93 47 ILE B C 1
ATOM 1559 O O . ILE B 2 49 ? -29.640 -19.339 -40.359 1.00 64.03 47 ILE B O 1
ATOM 1564 N N . ARG B 2 50 ? -28.488 -17.503 -40.944 1.00 60.97 48 ARG B N 1
ATOM 1565 C CA . ARG B 2 50 ? -29.679 -16.730 -41.221 1.00 67.17 48 ARG B CA 1
ATOM 1566 C C . ARG B 2 50 ? -29.425 -15.821 -42.414 1.00 67.45 48 ARG B C 1
ATOM 1567 O O . ARG B 2 50 ? -28.360 -15.222 -42.536 1.00 65.70 48 ARG B O 1
ATOM 1575 N N . THR B 2 51 ? -30.413 -15.741 -43.296 1.00 65.26 49 THR B N 1
ATOM 1576 C CA . THR B 2 51 ? -30.344 -14.903 -44.484 1.00 68.66 49 THR B CA 1
ATOM 1577 C C . THR B 2 51 ? -31.091 -13.586 -44.245 1.00 71.86 49 THR B C 1
ATOM 1578 O O . THR B 2 51 ? -32.169 -13.564 -43.652 1.00 68.85 49 THR B O 1
ATOM 1582 N N . ILE B 2 52 ? -30.490 -12.478 -44.662 1.00 74.62 50 ILE B N 1
ATOM 1583 C CA . ILE B 2 52 ? -31.122 -11.176 -44.489 1.00 66.54 50 ILE B CA 1
ATOM 1584 C C . ILE B 2 52 ? -31.086 -10.360 -45.767 1.00 67.73 50 ILE B C 1
ATOM 1585 O O . ILE B 2 52 ? -30.479 -10.759 -46.764 1.00 69.01 50 ILE B O 1
ATOM 1590 N N . GLU B 2 53 ? -31.719 -9.195 -45.697 1.00 70.14 51 GLU B N 1
ATOM 1591 C CA . GLU B 2 53 ? -31.938 -8.322 -46.843 1.00 74.51 51 GLU B CA 1
ATOM 1592 C C . GLU B 2 53 ? -31.361 -6.929 -46.553 1.00 73.34 51 GLU B C 1
ATOM 1593 O O . GLU B 2 53 ? -31.703 -6.294 -45.556 1.00 73.93 51 GLU B O 1
ATOM 1599 N N . LEU B 2 54 ? -30.473 -6.445 -47.405 1.00 79.97 52 LEU B N 1
ATOM 1600 C CA . LEU B 2 54 ? -29.869 -5.143 -47.153 1.00 84.57 52 LEU B CA 1
ATOM 1601 C C . LEU B 2 54 ? -29.652 -4.341 -48.413 1.00 92.85 52 LEU B C 1
ATOM 1602 O O . LEU B 2 54 ? -28.806 -4.696 -49.231 1.00 101.96 52 LEU B O 1
ATOM 1607 N N . ASP B 2 55 ? -30.395 -3.243 -48.544 1.00 96.51 53 ASP B N 1
ATOM 1608 C CA . ASP B 2 55 ? -30.383 -2.429 -49.758 1.00 99.63 53 ASP B CA 1
ATOM 1609 C C . ASP B 2 55 ? -30.501 -3.318 -50.984 1.00 95.55 53 ASP B C 1
ATOM 1610 O O . ASP B 2 55 ? -29.590 -3.368 -51.808 1.00 95.35 53 ASP B O 1
ATOM 1615 N N . GLY B 2 56 ? -31.605 -4.052 -51.071 1.00 95.14 54 GLY B N 1
ATOM 1616 C CA . GLY B 2 56 ? -31.895 -4.861 -52.245 1.00 99.18 54 GLY B CA 1
ATOM 1617 C C . GLY B 2 56 ? -30.968 -6.049 -52.428 1.00 98.31 54 GLY B C 1
ATOM 1618 O O . GLY B 2 56 ? -31.040 -6.760 -53.433 1.00 104.97 54 GLY B O 1
ATOM 1619 N N . LYS B 2 57 ? -30.090 -6.268 -51.457 1.00 90.70 55 LYS B N 1
ATOM 1620 C CA . LYS B 2 57 ? -29.163 -7.384 -51.524 1.00 83.89 55 LYS B CA 1
ATOM 1621 C C . LYS B 2 57 ? -29.529 -8.452 -50.498 1.00 84.67 55 LYS B C 1
ATOM 1622 O O . LYS B 2 57 ? -29.784 -8.152 -49.332 1.00 89.41 55 LYS B O 1
ATOM 1628 N N . THR B 2 58 ? -29.574 -9.699 -50.950 1.00 82.09 56 THR B N 1
ATOM 1629 C CA . THR B 2 58 ? -29.856 -10.833 -50.078 1.00 76.59 56 THR B CA 1
ATOM 1630 C C . THR B 2 58 ? -28.551 -11.376 -49.507 1.00 71.66 56 THR B C 1
ATOM 1631 O O . THR B 2 58 ? -27.661 -11.792 -50.247 1.00 73.29 56 THR B O 1
ATOM 1635 N N . ILE B 2 59 ? -28.419 -11.356 -48.190 1.00 71.77 57 ILE B N 1
ATOM 1636 C CA . ILE B 2 59 ? -27.141 -11.686 -47.588 1.00 68.83 57 ILE B CA 1
ATOM 1637 C C . ILE B 2 59 ? -27.230 -12.862 -46.628 1.00 63.38 57 ILE B C 1
ATOM 1638 O O . ILE B 2 59 ? -27.950 -12.819 -45.645 1.00 65.13 57 ILE B O 1
ATOM 1643 N N . LYS B 2 60 ? -26.487 -13.916 -46.930 1.00 60.25 58 LYS B N 1
ATOM 1644 C CA . LYS B 2 60 ? -26.443 -15.080 -46.070 1.00 61.28 58 LYS B CA 1
ATOM 1645 C C . LYS B 2 60 ? -25.397 -14.871 -44.978 1.00 62.87 58 LYS B C 1
ATOM 1646 O O . LYS B 2 60 ? -24.223 -14.632 -45.262 1.00 66.01 58 LYS B O 1
ATOM 1652 N N . LEU B 2 61 ? -25.835 -14.938 -43.725 1.00 57.79 59 LEU B N 1
ATOM 1653 C CA . LEU B 2 61 ? -24.929 -14.805 -42.587 1.00 58.24 59 LEU B CA 1
ATOM 1654 C C . LEU B 2 61 ? -24.614 -16.175 -42.007 1.00 57.82 59 LEU B C 1
ATOM 1655 O O . LEU B 2 61 ? -25.517 -16.926 -41.638 1.00 60.19 59 LEU B O 1
ATOM 1660 N N . GLN B 2 62 ? -23.332 -16.510 -41.945 1.00 52.26 60 GLN B N 1
ATOM 1661 C CA . GLN B 2 62 ? -22.918 -17.710 -41.250 1.00 53.41 60 GLN B CA 1
ATOM 1662 C C . GLN B 2 62 ? -22.378 -17.249 -39.917 1.00 52.89 60 GLN B C 1
ATOM 1663 O O . GLN B 2 62 ? -21.315 -16.627 -39.862 1.00 56.70 60 GLN B O 1
ATOM 1669 N N . ILE B 2 63 ? -23.110 -17.508 -38.842 1.00 49.71 61 ILE B N 1
ATOM 1670 C CA . ILE B 2 63 ? -22.719 -16.933 -37.541 1.00 57.42 61 ILE B CA 1
ATOM 1671 C C . ILE B 2 63 ? -22.139 -17.948 -36.543 1.00 54.08 61 ILE B C 1
ATOM 1672 O O . ILE B 2 63 ? -22.815 -18.877 -36.091 1.00 53.30 61 ILE B O 1
ATOM 1677 N N . TRP B 2 64 ? -20.857 -17.781 -36.245 1.00 51.41 62 TRP B N 1
ATOM 1678 C CA . TRP B 2 64 ? -20.142 -18.706 -35.375 1.00 53.38 62 TRP B CA 1
ATOM 1679 C C . TRP B 2 64 ? -20.264 -18.296 -33.911 1.00 58.88 62 TRP B C 1
ATOM 1680 O O . TRP B 2 64 ? -20.128 -17.123 -33.547 1.00 60.58 62 TRP B O 1
ATOM 1691 N N . ASP B 2 65 ? -20.547 -19.293 -33.092 1.00 54.64 63 ASP B N 1
ATOM 1692 C CA . ASP B 2 65 ? -20.718 -19.140 -31.672 1.00 66.15 63 ASP B CA 1
ATOM 1693 C C . ASP B 2 65 ? -19.535 -19.838 -31.014 1.00 68.05 63 ASP B C 1
ATOM 1694 O O . ASP B 2 65 ? -19.212 -20.971 -31.378 1.00 74.40 63 ASP B O 1
ATOM 1699 N N . THR B 2 66 ? -18.866 -19.169 -30.081 1.00 58.53 64 THR B N 1
ATOM 1700 C CA . THR B 2 66 ? -17.671 -19.755 -29.466 1.00 61.71 64 THR B CA 1
ATOM 1701 C C . THR B 2 66 ? -17.831 -19.883 -27.966 1.00 58.96 64 THR B C 1
ATOM 1702 O O . THR B 2 66 ? -18.527 -19.073 -27.361 1.00 50.48 64 THR B O 1
ATOM 1706 N N . ALA B 2 67 ? -17.192 -20.897 -27.377 1.00 54.42 65 ALA B N 1
ATOM 1707 C CA . ALA B 2 67 ? -17.063 -20.988 -25.926 1.00 54.02 65 ALA B CA 1
ATOM 1708 C C . ALA B 2 67 ? -16.233 -19.811 -25.378 1.00 60.55 65 ALA B C 1
ATOM 1709 O O . ALA B 2 67 ? -15.138 -19.512 -25.880 1.00 55.74 65 ALA B O 1
ATOM 1711 N N . GLY B 2 68 ? -16.738 -19.159 -24.337 1.00 62.47 66 GLY B N 1
ATOM 1712 C CA . GLY B 2 68 ? -16.007 -18.074 -23.697 1.00 57.73 66 GLY B CA 1
ATOM 1713 C C . GLY B 2 68 ? -14.936 -18.475 -22.680 1.00 60.81 66 GLY B C 1
ATOM 1714 O O . GLY B 2 68 ? -14.037 -17.688 -22.370 1.00 64.60 66 GLY B O 1
ATOM 1715 N N . GLN B 2 69 ? -15.002 -19.677 -22.130 1.00 59.60 67 GLN B N 1
ATOM 1716 C CA . GLN B 2 69 ? -13.993 -20.018 -21.127 1.00 66.94 67 GLN B CA 1
ATOM 1717 C C . GLN B 2 69 ? -12.587 -20.114 -21.717 1.00 71.06 67 GLN B C 1
ATOM 1718 O O . GLN B 2 69 ? -12.380 -20.657 -22.799 1.00 68.04 67 GLN B O 1
ATOM 1724 N N . GLU B 2 70 ? -11.641 -19.541 -20.975 1.00 77.73 68 GLU B N 1
ATOM 1725 C CA . GLU B 2 70 ? -10.224 -19.430 -21.334 1.00 78.89 68 GLU B CA 1
ATOM 1726 C C . GLU B 2 70 ? -9.637 -20.788 -21.705 1.00 71.89 68 GLU B C 1
ATOM 1727 O O . GLU B 2 70 ? -8.818 -20.918 -22.605 1.00 74.72 68 GLU B O 1
ATOM 1733 N N . ARG B 2 71 ? -10.066 -21.788 -20.959 1.00 66.63 69 ARG B N 1
ATOM 1734 C CA . ARG B 2 71 ? -9.834 -23.194 -21.221 1.00 65.91 69 ARG B CA 1
ATOM 1735 C C . ARG B 2 71 ? -10.054 -23.607 -22.708 1.00 64.34 69 ARG B C 1
ATOM 1736 O O . ARG B 2 71 ? -9.416 -24.537 -23.203 1.00 62.96 69 ARG B O 1
ATOM 1744 N N . PHE B 2 72 ? -10.939 -22.909 -23.417 1.00 55.51 70 PHE B N 1
ATOM 1745 C CA . PHE B 2 72 ? -11.218 -23.225 -24.826 1.00 63.84 70 PHE B CA 1
ATOM 1746 C C . PHE B 2 72 ? -10.534 -22.300 -25.827 1.00 65.71 70 PHE B C 1
ATOM 1747 O O . PHE B 2 72 ? -10.788 -22.394 -27.023 1.00 67.25 70 PHE B O 1
ATOM 1755 N N . ARG B 2 73 ? -9.684 -21.406 -25.336 1.00 65.43 71 ARG B N 1
ATOM 1756 C CA . ARG B 2 73 ? -9.112 -20.354 -26.168 1.00 67.66 71 ARG B CA 1
ATOM 1757 C C . ARG B 2 73 ? -8.306 -20.903 -27.346 1.00 62.88 71 ARG B C 1
ATOM 1758 O O . ARG B 2 73 ? -8.352 -20.350 -28.449 1.00 61.80 71 ARG B O 1
ATOM 1766 N N . THR B 2 74 ? -7.582 -21.992 -27.129 1.00 60.47 72 THR B N 1
ATOM 1767 C CA . THR B 2 74 ? -6.775 -22.550 -28.208 1.00 68.76 72 THR B CA 1
ATOM 1768 C C . THR B 2 74 ? -7.672 -23.083 -29.304 1.00 70.33 72 THR B C 1
ATOM 1769 O O . THR B 2 74 ? -7.434 -22.842 -30.478 1.00 71.85 72 THR B O 1
ATOM 1773 N N . ILE B 2 75 ? -8.714 -23.797 -28.901 1.00 69.09 73 ILE B N 1
ATOM 1774 C CA . ILE B 2 75 ? -9.646 -24.398 -29.841 1.00 61.24 73 ILE B CA 1
ATOM 1775 C C . ILE B 2 75 ? -10.385 -23.329 -30.632 1.00 60.00 73 ILE B C 1
ATOM 1776 O O . ILE B 2 75 ? -10.486 -23.432 -31.843 1.00 54.61 73 ILE B O 1
ATOM 1781 N N . THR B 2 76 ? -10.858 -22.275 -29.972 1.00 57.62 74 THR B N 1
ATOM 1782 C CA . THR B 2 76 ? -11.673 -21.280 -30.674 1.00 58.35 74 THR B CA 1
ATOM 1783 C C . THR B 2 76 ? -10.853 -20.294 -31.528 1.00 60.92 74 THR B C 1
ATOM 1784 O O . THR B 2 76 ? -11.388 -19.644 -32.420 1.00 55.21 74 THR B O 1
ATOM 1788 N N . SER B 2 77 ? -9.561 -20.164 -31.256 1.00 62.68 75 SER B N 1
ATOM 1789 C CA . SER B 2 77 ? -8.759 -19.148 -31.944 1.00 60.93 75 SER B CA 1
ATOM 1790 C C . SER B 2 77 ? -8.569 -19.454 -33.432 1.00 62.42 75 SER B C 1
ATOM 1791 O O . SER B 2 77 ? -8.391 -18.530 -34.226 1.00 70.19 75 SER B O 1
ATOM 1794 N N . SER B 2 78 ? -8.624 -20.733 -33.812 1.00 65.06 76 SER B N 1
ATOM 1795 C CA . SER B 2 78 ? -8.583 -21.136 -35.232 1.00 69.20 76 SER B CA 1
ATOM 1796 C C . SER B 2 78 ? -9.679 -20.492 -36.072 1.00 71.81 76 SER B C 1
ATOM 1797 O O . SER B 2 78 ? -9.593 -20.443 -37.301 1.00 78.31 76 SER B O 1
ATOM 1800 N N . TYR B 2 79 ? -10.728 -20.027 -35.413 1.00 61.83 77 TYR B N 1
ATOM 1801 C CA . TYR B 2 79 ? -11.913 -19.605 -36.137 1.00 60.72 77 TYR B CA 1
ATOM 1802 C C . TYR B 2 79 ? -11.962 -18.106 -36.355 1.00 57.89 77 TYR B C 1
ATOM 1803 O O . TYR B 2 79 ? -12.882 -17.605 -36.983 1.00 65.70 77 TYR B O 1
ATOM 1812 N N . TYR B 2 80 ? -10.974 -17.384 -35.840 1.00 58.86 78 TYR B N 1
ATOM 1813 C CA . TYR B 2 80 ? -10.995 -15.930 -35.949 1.00 61.44 78 TYR B CA 1
ATOM 1814 C C . TYR B 2 80 ? -10.609 -15.482 -37.341 1.00 67.57 78 TYR B C 1
ATOM 1815 O O . TYR B 2 80 ? -11.173 -14.518 -37.855 1.00 68.06 78 TYR B O 1
ATOM 1824 N N . ARG B 2 81 ? -9.638 -16.170 -37.942 1.00 68.81 79 ARG B N 1
ATOM 1825 C CA . ARG B 2 81 ? -9.024 -15.689 -39.180 1.00 73.29 79 ARG B CA 1
ATOM 1826 C C . ARG B 2 81 ? -10.016 -15.485 -40.316 1.00 74.63 79 ARG B C 1
ATOM 1827 O O . ARG B 2 81 ? -9.916 -14.509 -41.051 1.00 78.96 79 ARG B O 1
ATOM 1835 N N . GLY B 2 82 ? -10.985 -16.388 -40.446 1.00 68.45 80 GLY B N 1
ATOM 1836 C CA . GLY B 2 82 ? -11.914 -16.340 -41.568 1.00 72.05 80 GLY B CA 1
ATOM 1837 C C . GLY B 2 82 ? -13.123 -15.438 -41.394 1.00 72.59 80 GLY B C 1
ATOM 1838 O O . GLY B 2 82 ? -13.957 -15.336 -42.290 1.00 69.94 80 GLY B O 1
ATOM 1839 N N . ALA B 2 83 ? -13.228 -14.784 -40.241 1.00 70.61 81 ALA B N 1
ATOM 1840 C CA . ALA B 2 83 ? -14.394 -13.955 -39.945 1.00 63.32 81 ALA B CA 1
ATOM 1841 C C . ALA B 2 83 ? -14.367 -12.636 -40.716 1.00 63.53 81 ALA B C 1
ATOM 1842 O O . ALA B 2 83 ? -13.318 -12.007 -40.845 1.00 62.43 81 ALA B O 1
ATOM 1844 N N . HIS B 2 84 ? -15.522 -12.211 -41.220 1.00 59.92 82 HIS B N 1
ATOM 1845 C CA . HIS B 2 84 ? -15.632 -10.877 -41.812 1.00 55.93 82 HIS B CA 1
ATOM 1846 C C . HIS B 2 84 ? -15.886 -9.859 -40.720 1.00 61.26 82 HIS B C 1
ATOM 1847 O O . HIS B 2 84 ? -15.458 -8.703 -40.814 1.00 61.59 82 HIS B O 1
ATOM 1854 N N . GLY B 2 85 ? -16.587 -10.301 -39.675 1.00 63.44 83 GLY B N 1
ATOM 1855 C CA . GLY B 2 85 ? -16.912 -9.438 -38.552 1.00 59.12 83 GLY B CA 1
ATOM 1856 C C . GLY B 2 85 ? -16.958 -10.169 -37.228 1.00 54.10 83 GLY B C 1
ATOM 1857 O O . GLY B 2 85 ? -17.470 -11.295 -37.131 1.00 53.22 83 GLY B O 1
ATOM 1858 N N . ILE B 2 86 ? -16.433 -9.529 -36.192 1.00 54.33 84 ILE B N 1
ATOM 1859 C CA . ILE B 2 86 ? -16.436 -10.135 -34.874 1.00 55.67 84 ILE B CA 1
ATOM 1860 C C . ILE B 2 86 ? -17.228 -9.267 -33.898 1.00 55.29 84 ILE B C 1
ATOM 1861 O O . ILE B 2 86 ? -16.976 -8.069 -33.753 1.00 60.32 84 ILE B O 1
ATOM 1866 N N . ILE B 2 87 ? -18.204 -9.879 -33.246 1.00 55.02 85 ILE B N 1
ATOM 1867 C CA . ILE B 2 87 ? -18.995 -9.205 -32.214 1.00 51.04 85 ILE B CA 1
ATOM 1868 C C . ILE B 2 87 ? -18.476 -9.555 -30.827 1.00 53.27 85 ILE B C 1
ATOM 1869 O O . ILE B 2 87 ? -18.440 -10.727 -30.462 1.00 54.32 85 ILE B O 1
ATOM 1874 N N . VAL B 2 88 ? -18.029 -8.550 -30.070 1.00 55.03 86 VAL B N 1
ATOM 1875 C CA . VAL B 2 88 ? -17.623 -8.766 -28.684 1.00 55.77 86 VAL B CA 1
ATOM 1876 C C . VAL B 2 88 ? -18.792 -8.490 -27.745 1.00 55.58 86 VAL B C 1
ATOM 1877 O O . VAL B 2 88 ? -19.333 -7.383 -27.694 1.00 57.67 86 VAL B O 1
ATOM 1881 N N . VAL B 2 89 ? -19.186 -9.514 -27.006 1.00 48.41 87 VAL B N 1
ATOM 1882 C CA . VAL B 2 89 ? -20.317 -9.396 -26.085 1.00 50.01 87 VAL B CA 1
ATOM 1883 C C . VAL B 2 89 ? -19.888 -9.316 -24.631 1.00 50.13 87 VAL B C 1
ATOM 1884 O O . VAL B 2 89 ? -19.062 -10.112 -24.196 1.00 50.65 87 VAL B O 1
ATOM 1888 N N . TYR B 2 90 ? -20.420 -8.348 -23.889 1.00 48.68 88 TYR B N 1
ATOM 1889 C CA . TYR B 2 90 ? -20.342 -8.381 -22.421 1.00 54.84 88 TYR B CA 1
ATOM 1890 C C . TYR B 2 90 ? -21.754 -8.353 -21.820 1.00 54.44 88 TYR B C 1
ATOM 1891 O O . TYR B 2 90 ? -22.741 -8.169 -22.528 1.00 51.23 88 TYR B O 1
ATOM 1900 N N . ASP B 2 91 ? -21.823 -8.505 -20.503 1.00 59.35 89 ASP B N 1
ATOM 1901 C CA . ASP B 2 91 ? -23.070 -8.553 -19.741 1.00 50.76 89 ASP B CA 1
ATOM 1902 C C . ASP B 2 91 ? -23.185 -7.272 -18.913 1.00 55.41 89 ASP B C 1
ATOM 1903 O O . ASP B 2 91 ? -22.337 -6.999 -18.058 1.00 60.15 89 ASP B O 1
ATOM 1908 N N . VAL B 2 92 ? -24.234 -6.487 -19.156 1.00 53.60 90 VAL B N 1
ATOM 1909 C CA . VAL B 2 92 ? -24.352 -5.169 -18.523 1.00 51.78 90 VAL B CA 1
ATOM 1910 C C . VAL B 2 92 ? -24.536 -5.279 -17.015 1.00 55.93 90 VAL B C 1
ATOM 1911 O O . VAL B 2 92 ? -24.382 -4.290 -16.292 1.00 67.54 90 VAL B O 1
ATOM 1915 N N . THR B 2 93 ? -24.862 -6.475 -16.531 1.00 55.42 91 THR B N 1
ATOM 1916 C CA . THR B 2 93 ? -25.020 -6.687 -15.087 1.00 63.93 91 THR B CA 1
ATOM 1917 C C . THR B 2 93 ? -23.735 -7.246 -14.458 1.00 68.78 91 THR B C 1
ATOM 1918 O O . THR B 2 93 ? -23.702 -7.573 -13.277 1.00 69.12 91 THR B O 1
ATOM 1922 N N . ASP B 2 94 ? -22.675 -7.332 -15.254 1.00 73.74 92 ASP B N 1
ATOM 1923 C CA . ASP B 2 94 ? -21.466 -8.048 -14.857 1.00 77.21 92 ASP B CA 1
ATOM 1924 C C . ASP B 2 94 ? -20.208 -7.245 -15.209 1.00 69.63 92 ASP B C 1
ATOM 1925 O O . ASP B 2 94 ? -19.711 -7.298 -16.340 1.00 69.52 92 ASP B O 1
ATOM 1930 N N . GLN B 2 95 ? -19.711 -6.498 -14.229 1.00 68.44 93 GLN B N 1
ATOM 1931 C CA . GLN B 2 95 ? -18.623 -5.538 -14.417 1.00 71.52 93 GLN B CA 1
ATOM 1932 C C . GLN B 2 95 ? -17.339 -6.178 -14.963 1.00 76.61 93 GLN B C 1
ATOM 1933 O O . G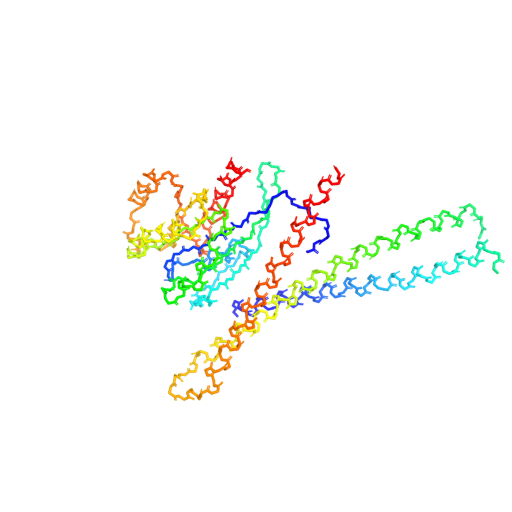LN B 2 95 ? -16.647 -5.595 -15.812 1.00 83.14 93 GLN B O 1
ATOM 1939 N N . GLU B 2 96 ? -17.031 -7.385 -14.506 1.00 73.87 94 GLU B N 1
ATOM 1940 C CA . GLU B 2 96 ? -15.787 -8.044 -14.904 1.00 77.01 94 GLU B CA 1
ATOM 1941 C C . GLU B 2 96 ? -15.798 -8.440 -16.388 1.00 69.90 94 GLU B C 1
ATOM 1942 O O . GLU B 2 96 ? -14.751 -8.433 -17.044 1.00 65.10 94 GLU B O 1
ATOM 1948 N N . SER B 2 97 ? -16.977 -8.772 -16.915 1.00 59.79 95 SER B N 1
ATOM 1949 C CA . SER B 2 97 ? -17.111 -9.140 -18.320 1.00 63.85 95 SER B CA 1
ATOM 1950 C C . SER B 2 97 ? -16.868 -7.921 -19.194 1.00 60.82 95 SER B C 1
ATOM 1951 O O . SER B 2 97 ? -16.310 -8.042 -20.278 1.00 58.48 95 SER B O 1
ATOM 1954 N N . TYR B 2 98 ? -17.285 -6.747 -18.729 1.00 58.07 96 TYR B N 1
ATOM 1955 C CA . TYR B 2 98 ? -16.981 -5.526 -19.464 1.00 59.73 96 TYR B CA 1
ATOM 1956 C C . TYR B 2 98 ? -15.481 -5.251 -19.377 1.00 63.46 96 TYR B C 1
ATOM 1957 O O . TYR B 2 98 ? -14.865 -4.853 -20.362 1.00 63.28 96 TYR B O 1
ATOM 1966 N N . ALA B 2 99 ? -14.914 -5.470 -18.190 1.00 62.91 97 ALA B N 1
ATOM 1967 C CA . ALA B 2 99 ? -13.487 -5.277 -17.949 1.00 67.79 97 ALA B CA 1
ATOM 1968 C C . ALA B 2 99 ? -12.635 -6.095 -18.916 1.00 70.88 97 ALA B C 1
ATOM 1969 O O . ALA B 2 99 ? -11.588 -5.648 -19.371 1.00 77.79 97 ALA B O 1
ATOM 1971 N N . ASN B 2 100 ? -13.101 -7.297 -19.225 1.00 65.75 98 ASN B N 1
ATOM 1972 C CA . ASN B 2 100 ? -12.363 -8.209 -20.078 1.00 69.05 98 ASN B CA 1
ATOM 1973 C C . ASN B 2 100 ? -12.417 -7.858 -21.555 1.00 71.17 98 ASN B C 1
ATOM 1974 O O . ASN B 2 100 ? -11.672 -8.431 -22.346 1.00 68.57 98 ASN B O 1
ATOM 1979 N N . VAL B 2 101 ? -13.290 -6.922 -21.926 1.00 67.03 99 VAL B N 1
ATOM 1980 C CA . VAL B 2 101 ? -13.439 -6.547 -23.326 1.00 64.65 99 VAL B CA 1
ATOM 1981 C C . VAL B 2 101 ? -12.096 -6.135 -23.963 1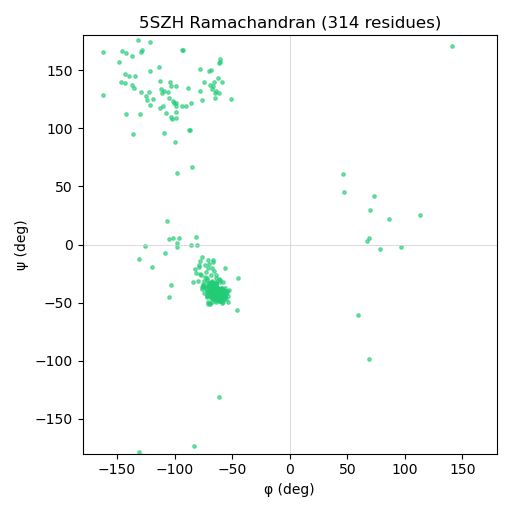.00 63.65 99 VAL B C 1
ATOM 1982 O O . VAL B 2 101 ? -11.808 -6.496 -25.108 1.00 63.39 99 VAL B O 1
ATOM 1986 N N . LYS B 2 102 ? -11.269 -5.412 -23.218 1.00 63.09 100 LYS B N 1
ATOM 1987 C CA . LYS B 2 102 ? -9.931 -5.046 -23.696 1.00 65.88 100 LYS B CA 1
ATOM 1988 C C . LYS B 2 102 ? -9.108 -6.282 -24.054 1.00 71.26 100 LYS B C 1
ATOM 1989 O O . LYS B 2 102 ? -8.395 -6.294 -25.056 1.00 77.36 100 LYS B O 1
ATOM 1991 N N . GLN B 2 103 ? -9.209 -7.323 -23.234 1.00 70.76 101 GLN B N 1
ATOM 1992 C CA . GLN B 2 103 ? -8.542 -8.585 -23.531 1.00 74.45 101 GLN B CA 1
ATOM 1993 C C . GLN B 2 103 ? -9.123 -9.224 -24.784 1.00 70.38 101 GLN B C 1
ATOM 1994 O O . GLN B 2 103 ? -8.385 -9.718 -25.628 1.00 71.18 101 GLN B O 1
ATOM 2000 N N . TRP B 2 104 ? -10.441 -9.218 -24.928 1.00 61.94 102 TRP B N 1
ATOM 2001 C CA . TRP B 2 104 ? -11.003 -9.838 -26.120 1.00 59.47 102 TRP B CA 1
ATOM 2002 C C . TRP B 2 104 ? -10.559 -9.087 -27.365 1.00 61.58 102 TRP B C 1
ATOM 2003 O O . TRP B 2 104 ? -10.371 -9.691 -28.418 1.00 65.59 102 TRP B O 1
ATOM 2014 N N . LEU B 2 105 ? -10.373 -7.777 -27.247 1.00 63.74 103 LEU B N 1
ATOM 2015 C CA . LEU B 2 105 ? -9.934 -6.982 -28.393 1.00 64.13 103 LEU B CA 1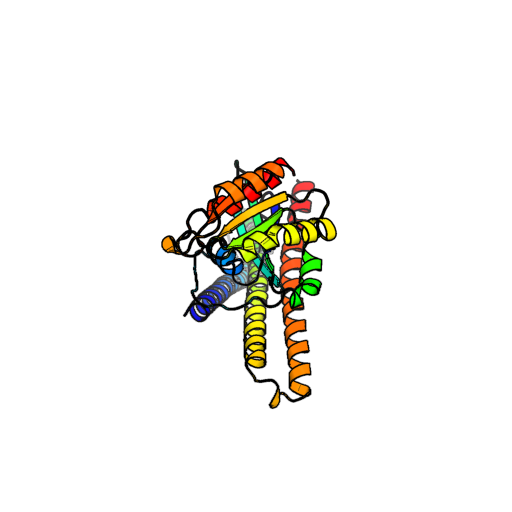
ATOM 2016 C C . LEU B 2 105 ? -8.517 -7.349 -28.791 1.00 67.02 103 LEU B C 1
ATOM 2017 O O . LEU B 2 105 ? -8.165 -7.300 -29.967 1.00 67.34 103 LEU B O 1
ATOM 2022 N N . GLN B 2 106 ? -7.705 -7.745 -27.821 1.00 65.24 104 GLN B N 1
ATOM 2023 C CA . GLN B 2 106 ? -6.345 -8.164 -28.141 1.00 68.96 104 GLN B CA 1
ATOM 2024 C C . GLN B 2 106 ? -6.296 -9.569 -28.732 1.00 71.54 104 GLN B C 1
ATOM 2025 O O . GLN B 2 106 ? -5.381 -9.884 -29.497 1.00 77.25 104 GLN B O 1
ATOM 2031 N N . GLU B 2 107 ? -7.275 -10.407 -28.400 1.00 66.88 105 GLU B N 1
ATOM 2032 C CA . GLU B 2 107 ? -7.373 -11.714 -29.040 1.00 72.64 105 GLU B CA 1
ATOM 2033 C C . GLU B 2 107 ? -7.676 -11.528 -30.525 1.00 74.10 105 GLU B C 1
ATOM 2034 O O . GLU B 2 107 ? -7.191 -12.284 -31.366 1.00 76.71 105 GLU B O 1
ATOM 2040 N N . ILE B 2 108 ? -8.476 -10.511 -30.838 1.00 67.18 106 ILE B N 1
ATOM 2041 C CA . ILE B 2 108 ? -8.840 -10.216 -32.213 1.00 64.55 106 ILE B CA 1
ATOM 2042 C C . ILE B 2 108 ? -7.623 -9.741 -33.016 1.00 70.76 106 ILE B C 1
ATOM 2043 O O . ILE B 2 108 ? -7.443 -10.123 -34.176 1.00 71.42 106 ILE B O 1
ATOM 2048 N N . ASP B 2 109 ? -6.785 -8.915 -32.396 1.00 75.72 107 ASP B N 1
ATOM 2049 C CA . ASP B 2 109 ? -5.586 -8.409 -33.067 1.00 85.21 107 ASP B CA 1
ATOM 2050 C C . ASP B 2 109 ? -4.586 -9.525 -33.325 1.00 78.76 107 ASP B C 1
ATOM 2051 O O . ASP B 2 109 ? -3.867 -9.521 -34.326 1.00 80.03 107 ASP B O 1
ATOM 2056 N N . ARG B 2 110 ? -4.567 -10.496 -32.426 1.00 73.31 108 ARG B N 1
ATOM 2057 C CA . ARG B 2 110 ? -3.642 -11.605 -32.536 1.00 77.79 108 ARG B CA 1
ATOM 2058 C C . ARG B 2 110 ? -4.064 -12.631 -33.594 1.00 79.23 108 ARG B C 1
ATOM 2059 O O . ARG B 2 110 ? -3.219 -13.193 -34.287 1.00 87.79 108 ARG B O 1
ATOM 2067 N N . TYR B 2 111 ? -5.364 -12.866 -33.732 1.00 70.57 109 TYR B N 1
ATOM 2068 C CA . TYR B 2 111 ? -5.824 -14.026 -34.485 1.00 67.29 109 TYR B CA 1
ATOM 2069 C C . TYR B 2 111 ? -6.699 -13.727 -35.705 1.00 70.34 109 TYR B C 1
ATOM 2070 O O . TYR B 2 111 ? -6.852 -14.593 -36.572 1.00 77.31 109 TYR B O 1
ATOM 2079 N N . ALA B 2 112 ? -7.292 -12.533 -35.764 1.00 66.33 110 ALA B N 1
ATOM 2080 C CA . ALA B 2 112 ? -8.208 -12.198 -36.859 1.00 66.20 110 ALA B CA 1
ATOM 2081 C C . ALA B 2 112 ? -7.508 -11.485 -38.017 1.00 74.14 110 ALA B C 1
ATOM 2082 O O . ALA B 2 112 ? -6.364 -11.037 -37.889 1.00 75.94 110 ALA B O 1
ATOM 2084 N N . SER B 2 113 ? -8.206 -11.384 -39.144 1.00 76.12 111 SER B N 1
ATOM 2085 C CA . SER B 2 113 ? -7.710 -10.627 -40.294 1.00 78.36 111 SER B CA 1
ATOM 2086 C C . SER B 2 113 ? -7.521 -9.160 -39.947 1.00 82.76 111 SER B C 1
ATOM 2087 O O . SER B 2 113 ? -8.160 -8.644 -39.035 1.00 81.10 111 SER B O 1
ATOM 2090 N N . GLU B 2 114 ? -6.652 -8.490 -40.695 1.00 93.11 112 GLU B N 1
ATOM 2091 C CA . GLU B 2 114 ? -6.263 -7.119 -40.385 1.00 96.49 112 GLU B CA 1
ATOM 2092 C C . GLU B 2 114 ? -7.454 -6.162 -40.405 1.00 91.92 112 GLU B C 1
ATOM 2093 O O . GLU B 2 114 ? -7.551 -5.261 -39.570 1.00 91.67 112 GLU B O 1
ATOM 2095 N N . ASN B 2 115 ? -8.369 -6.372 -41.342 1.00 85.67 113 ASN B N 1
ATOM 2096 C CA . ASN B 2 115 ? -9.449 -5.419 -41.552 1.00 84.80 113 ASN B CA 1
ATOM 2097 C C . ASN B 2 115 ? -10.813 -5.887 -41.056 1.00 77.33 113 ASN B C 1
ATOM 2098 O O . ASN B 2 115 ? -11.840 -5.368 -41.496 1.00 74.01 113 ASN B O 1
ATOM 2103 N N . VAL B 2 116 ? -10.827 -6.862 -40.151 1.00 71.65 114 VAL B N 1
ATOM 2104 C CA . VAL B 2 116 ? -12.094 -7.414 -39.667 1.00 66.41 114 VAL B CA 1
ATOM 2105 C C . VAL B 2 116 ? -12.945 -6.308 -39.029 1.00 60.75 114 VAL B C 1
ATOM 2106 O O . VAL B 2 116 ? -12.415 -5.405 -38.387 1.00 61.97 114 VAL B O 1
ATOM 2110 N N . ASN B 2 117 ? -14.254 -6.344 -39.273 1.00 62.18 115 ASN B N 1
ATOM 2111 C CA . ASN B 2 117 ? -15.185 -5.428 -38.617 1.00 64.51 115 ASN B CA 1
ATOM 2112 C C . ASN B 2 117 ? -15.475 -5.883 -37.189 1.00 63.29 115 ASN B C 1
ATOM 2113 O O . ASN B 2 117 ? -15.417 -7.075 -36.886 1.00 58.24 115 ASN B O 1
ATOM 2118 N N . LYS B 2 118 ? -15.783 -4.925 -36.321 1.00 62.12 116 LYS B N 1
ATOM 2119 C CA . LYS B 2 118 ? -15.966 -5.180 -34.900 1.00 59.06 116 LYS B CA 1
ATOM 2120 C C . LYS B 2 118 ? -17.223 -4.488 -34.390 1.00 60.50 116 LYS B C 1
ATOM 2121 O O . LYS B 2 118 ? -17.572 -3.412 -34.854 1.00 62.67 116 LYS B O 1
ATOM 2127 N N . LEU B 2 119 ? -17.910 -5.113 -33.441 1.00 54.77 117 LEU B N 1
ATOM 2128 C CA . LEU B 2 119 ? -19.094 -4.504 -32.838 1.00 56.20 117 LEU B CA 1
ATOM 2129 C C . LEU B 2 119 ? -19.145 -4.845 -31.350 1.00 57.24 117 LEU B C 1
ATOM 2130 O O . LEU B 2 119 ? -18.850 -5.975 -30.958 1.00 53.99 117 LEU B O 1
ATOM 2135 N N . LEU B 2 120 ? -19.504 -3.872 -30.522 1.00 54.29 118 LEU B N 1
ATOM 2136 C CA . LEU B 2 120 ? -19.554 -4.097 -29.088 1.00 59.29 118 LEU B CA 1
ATOM 2137 C C . LEU B 2 120 ? -21.007 -4.216 -28.623 1.00 58.42 118 LEU B C 1
ATOM 2138 O O . LEU B 2 120 ? -21.823 -3.337 -28.889 1.00 60.65 118 LEU B O 1
ATOM 2143 N N . VAL B 2 121 ? -21.322 -5.306 -27.932 1.00 53.04 119 VAL B N 1
ATOM 2144 C CA . VAL B 2 121 ? -22.689 -5.549 -27.492 1.00 51.88 119 VAL B CA 1
ATOM 2145 C C . VAL B 2 121 ? -22.729 -5.766 -25.993 1.00 56.40 119 VAL B C 1
ATOM 2146 O O . VAL B 2 121 ? -21.973 -6.582 -25.469 1.00 53.11 119 VAL B O 1
ATOM 2150 N N . GLY B 2 122 ? -23.599 -5.021 -25.307 1.00 53.93 120 GLY B N 1
ATOM 2151 C CA . GLY B 2 122 ? -23.878 -5.253 -23.906 1.00 54.49 120 GLY B CA 1
ATOM 2152 C C . GLY B 2 122 ? -25.209 -5.969 -23.788 1.00 54.54 120 GLY B C 1
ATOM 2153 O O . GLY B 2 122 ? -26.265 -5.403 -24.063 1.00 57.83 120 GLY B O 1
ATOM 2154 N N . ASN B 2 123 ? -25.165 -7.230 -23.397 1.00 47.80 121 ASN B N 1
ATOM 2155 C CA . ASN B 2 123 ? -26.378 -8.022 -23.311 1.00 50.23 121 ASN B CA 1
ATOM 2156 C C . ASN B 2 123 ? -27.023 -8.000 -21.908 1.00 55.39 121 ASN B C 1
ATOM 2157 O O . ASN B 2 123 ? -26.407 -7.549 -20.918 1.00 55.37 121 ASN B O 1
ATOM 2162 N N . LYS B 2 124 ? -28.267 -8.488 -21.854 1.00 56.48 122 LYS B N 1
ATOM 2163 C CA . LYS B 2 124 ? -29.105 -8.602 -20.652 1.00 53.94 122 LYS B CA 1
ATOM 2164 C C . LYS B 2 124 ? -29.647 -7.262 -20.161 1.00 54.35 122 LYS B C 1
ATOM 2165 O O . LYS B 2 124 ? -29.702 -7.024 -18.958 1.00 63.60 122 LYS B O 1
ATOM 2171 N N . SER B 2 125 ? -30.089 -6.413 -21.083 1.00 54.28 123 SER B N 1
ATOM 2172 C CA . SER B 2 125 ? -30.646 -5.110 -20.715 1.00 60.90 123 SER B CA 1
ATOM 2173 C C . SER B 2 125 ? -32.019 -5.191 -20.037 1.00 58.93 123 SER B C 1
ATOM 2174 O O . SER B 2 125 ? -32.495 -4.202 -19.481 1.00 60.03 123 SER B O 1
ATOM 2177 N N . ASP B 2 126 ? -32.660 -6.356 -20.100 1.00 58.58 124 ASP B N 1
ATOM 2178 C CA . ASP B 2 126 ? -33.928 -6.581 -19.394 1.00 59.24 124 ASP B CA 1
ATOM 2179 C C . ASP B 2 126 ? -33.804 -6.558 -17.857 1.00 68.91 124 ASP B C 1
ATOM 2180 O O . ASP B 2 126 ? -34.791 -6.319 -17.146 1.00 72.68 124 ASP B O 1
ATOM 21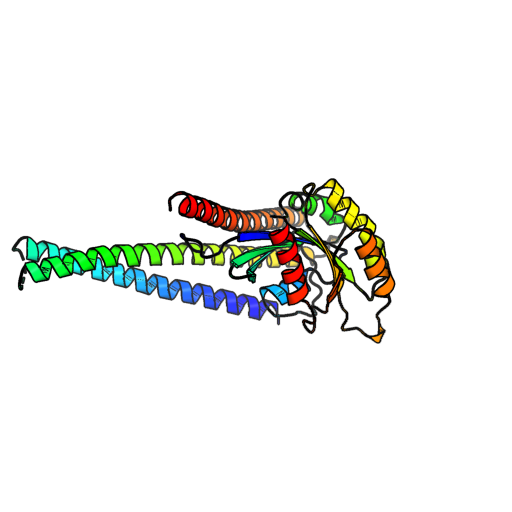85 N N . LEU B 2 127 ? -32.600 -6.809 -17.344 1.00 72.81 125 LEU B N 1
ATOM 2186 C CA . LEU B 2 127 ? -32.382 -6.899 -15.892 1.00 76.18 125 LEU B CA 1
ATOM 2187 C C . LEU B 2 127 ? -32.154 -5.525 -15.262 1.00 73.69 125 LEU B C 1
ATOM 2188 O O . LEU B 2 127 ? -31.072 -5.224 -14.750 1.00 73.27 125 LEU B O 1
ATOM 2193 N N . THR B 2 128 ? -33.206 -4.718 -15.288 1.00 72.90 126 THR B N 1
ATOM 2194 C CA . THR B 2 128 ? -33.163 -3.303 -14.928 1.00 73.75 126 THR B CA 1
ATOM 2195 C C . THR B 2 128 ? -32.409 -2.965 -13.645 1.00 73.42 126 THR B C 1
ATOM 2196 O O . THR B 2 128 ? -31.488 -2.154 -13.652 1.00 76.05 126 THR B O 1
ATOM 2200 N N . THR B 2 129 ? -32.816 -3.582 -12.542 1.00 77.42 127 THR B N 1
ATOM 2201 C CA . THR B 2 129 ? -32.254 -3.271 -11.230 1.00 84.22 127 THR B CA 1
ATOM 2202 C C . THR B 2 129 ? -30.834 -3.820 -11.026 1.00 78.57 127 THR B C 1
ATOM 2203 O O . THR B 2 129 ? -30.115 -3.376 -10.137 1.00 78.45 127 THR B O 1
ATOM 2207 N N . LYS B 2 130 ? -30.436 -4.773 -11.860 1.00 74.16 128 LYS B N 1
ATOM 2208 C CA . LYS B 2 130 ? -29.135 -5.402 -11.727 1.00 68.33 128 LYS B CA 1
ATOM 2209 C C . LYS B 2 130 ? -28.069 -4.801 -12.665 1.00 66.89 128 LYS B C 1
ATOM 2210 O O . LYS B 2 130 ? -26.931 -5.247 -12.659 1.00 67.59 128 LYS B O 1
ATOM 2212 N N . LYS B 2 131 ? -28.419 -3.792 -13.460 1.00 67.88 129 LYS B N 1
ATOM 2213 C CA . LYS B 2 131 ? -27.455 -3.205 -14.408 1.00 63.65 129 LYS B CA 1
ATOM 2214 C C . LYS B 2 131 ? -26.325 -2.472 -13.666 1.00 62.98 129 LYS B C 1
ATOM 2215 O O . LYS B 2 131 ? -26.600 -1.715 -12.750 1.00 61.92 129 LYS B O 1
ATOM 2221 N N . VAL B 2 132 ? -25.066 -2.694 -14.055 1.00 64.01 130 VAL B N 1
ATOM 2222 C CA . VAL B 2 132 ? -23.940 -2.025 -13.392 1.00 67.07 130 VAL B CA 1
ATOM 2223 C C . VAL B 2 132 ? -22.931 -1.372 -14.341 1.00 73.82 130 VAL B C 1
ATOM 2224 O O . VAL B 2 132 ? -22.069 -0.612 -13.903 1.00 84.29 130 VAL B O 1
ATOM 2228 N N . VAL B 2 133 ? -23.010 -1.680 -15.629 1.00 65.09 131 VAL B N 1
ATOM 2229 C CA . VAL B 2 133 ? -22.131 -1.039 -16.603 1.00 61.72 131 VAL B CA 1
ATOM 2230 C C . VAL B 2 133 ? -22.871 0.104 -17.296 1.00 68.36 131 VAL B C 1
ATOM 2231 O O . VAL B 2 133 ? -23.778 -0.137 -18.096 1.00 69.58 131 VAL B O 1
ATOM 2235 N N . ASP B 2 134 ? -22.494 1.342 -16.978 1.00 69.37 132 ASP B N 1
ATOM 2236 C CA . ASP B 2 134 ? -23.130 2.523 -17.565 1.00 73.51 132 ASP B CA 1
ATOM 2237 C C . ASP B 2 134 ? -22.926 2.523 -19.065 1.00 73.55 132 ASP B C 1
ATOM 2238 O O . ASP B 2 134 ? -21.794 2.360 -19.526 1.00 75.49 132 ASP B O 1
ATOM 2243 N N . ASN B 2 135 ? -23.989 2.722 -19.843 1.00 69.45 133 ASN B N 1
ATOM 2244 C CA . ASN B 2 135 ? -23.789 2.699 -21.289 1.00 61.22 133 ASN B CA 1
ATOM 2245 C C . ASN B 2 135 ? -22.997 3.931 -21.738 1.00 59.37 133 ASN B C 1
ATOM 2246 O O . ASN B 2 135 ? -22.425 3.938 -22.815 1.00 62.40 133 ASN B O 1
ATOM 2251 N N . THR B 2 136 ? -22.911 4.951 -20.892 1.00 64.04 134 THR B N 1
ATOM 2252 C CA . THR B 2 136 ? -22.036 6.076 -21.202 1.00 67.82 134 THR B CA 1
ATOM 2253 C C . THR B 2 136 ? -20.573 5.647 -21.312 1.00 70.83 134 THR B C 1
ATOM 2254 O O . THR B 2 136 ? -19.884 6.016 -22.264 1.00 75.84 134 THR B O 1
ATOM 2258 N N . THR B 2 137 ? -20.104 4.850 -20.360 1.00 68.28 135 THR B N 1
ATOM 2259 C CA . THR B 2 137 ? -18.705 4.453 -20.371 1.00 72.69 135 THR B CA 1
ATOM 2260 C C . THR B 2 137 ? -18.456 3.446 -21.493 1.00 65.33 135 THR B C 1
ATOM 2261 O O . THR B 2 137 ? -17.424 3.490 -22.150 1.00 68.29 135 THR B O 1
ATOM 2265 N N . ALA B 2 138 ? -19.409 2.557 -21.736 1.00 60.88 136 ALA B N 1
ATOM 2266 C CA . ALA B 2 138 ? -19.280 1.619 -22.844 1.00 64.62 136 ALA B CA 1
ATOM 2267 C C . ALA B 2 138 ? -19.273 2.355 -24.191 1.00 66.65 136 ALA B C 1
ATOM 2268 O O . ALA B 2 138 ? -18.454 2.078 -25.069 1.00 65.96 136 ALA B O 1
ATOM 2270 N N . LYS B 2 139 ? -20.196 3.294 -24.348 1.00 63.70 137 LYS B N 1
ATOM 2271 C CA . LYS B 2 139 ? -20.329 4.023 -25.595 1.00 64.33 137 LYS B CA 1
ATOM 2272 C C . LYS B 2 139 ? -19.081 4.846 -25.861 1.00 69.01 137 LYS B C 1
ATOM 2273 O O . LYS B 2 139 ? -18.600 4.907 -26.992 1.00 67.85 137 LYS B O 1
ATOM 2279 N N . GLU B 2 140 ? -18.545 5.470 -24.818 1.00 68.45 138 GLU B N 1
ATOM 2280 C CA . GLU B 2 140 ? -17.394 6.345 -25.005 1.00 69.73 138 GLU B CA 1
ATOM 2281 C C . GLU B 2 140 ? -16.131 5.538 -25.310 1.00 70.57 138 GLU B C 1
ATOM 2282 O O . GLU B 2 140 ? -15.238 6.006 -26.020 1.00 76.33 138 GLU B O 1
ATOM 2288 N N . PHE B 2 141 ? -16.069 4.312 -24.810 1.00 65.91 139 PHE B N 1
ATOM 2289 C CA . PHE B 2 141 ? -14.975 3.415 -25.164 1.00 68.29 139 PHE B CA 1
ATOM 2290 C C . PHE B 2 141 ? -15.080 2.993 -26.632 1.00 71.95 139 PHE B C 1
ATOM 2291 O O . PHE B 2 141 ? -14.115 3.099 -27.394 1.00 73.02 139 PHE B O 1
ATOM 2299 N N . ALA B 2 142 ? -16.266 2.532 -27.020 1.00 66.78 140 ALA B N 1
ATOM 2300 C CA . ALA B 2 142 ? -16.517 2.072 -28.383 1.00 63.09 140 ALA B CA 1
ATOM 2301 C C . ALA B 2 142 ? -16.192 3.158 -29.392 1.00 73.77 140 ALA B C 1
ATOM 2302 O O . ALA B 2 142 ? -15.625 2.892 -30.453 1.00 74.00 140 ALA B O 1
ATOM 2304 N N . ASP B 2 143 ? -16.555 4.386 -29.046 1.00 77.53 141 ASP B N 1
ATOM 2305 C CA . ASP B 2 143 ? -16.355 5.516 -29.934 1.00 82.66 141 ASP B CA 1
ATOM 2306 C C . ASP B 2 143 ? -14.872 5.834 -30.111 1.00 83.07 141 ASP B C 1
ATOM 2307 O O . ASP B 2 143 ? -14.440 6.194 -31.202 1.00 85.18 141 ASP B O 1
ATOM 2312 N N . SER B 2 144 ? -14.091 5.675 -29.048 1.00 79.88 142 SER B N 1
ATOM 2313 C CA . SER B 2 144 ? -12.656 5.944 -29.104 1.00 80.86 142 SER B CA 1
ATOM 2314 C C . SER B 2 144 ? -11.947 4.958 -30.017 1.00 83.23 142 SER B C 1
ATOM 2315 O O . SER B 2 144 ? -10.790 5.151 -30.372 1.00 91.11 142 SER B O 1
ATOM 2318 N N . LEU B 2 145 ? -12.646 3.889 -30.373 1.00 79.85 143 LEU B N 1
ATOM 2319 C CA . LEU B 2 145 ? -12.096 2.850 -31.228 1.00 78.22 143 LEU B CA 1
ATOM 2320 C C . LEU B 2 145 ? -12.720 2.887 -32.612 1.00 76.51 143 LEU B C 1
ATOM 2321 O O . LEU B 2 145 ? -12.294 2.159 -33.503 1.00 77.25 143 LEU B O 1
ATOM 2326 N N . GLY B 2 146 ? -13.740 3.726 -32.780 1.00 73.06 144 GLY B N 1
ATOM 2327 C CA . GLY B 2 146 ? -14.506 3.764 -34.009 1.00 70.52 144 GLY B CA 1
ATOM 2328 C C . GLY B 2 146 ? -15.357 2.518 -34.177 1.00 74.00 144 GLY B C 1
ATOM 2329 O O . GLY B 2 146 ? -15.639 2.089 -35.293 1.00 79.77 144 GLY B O 1
ATOM 2330 N N . ILE B 2 147 ? -15.765 1.937 -33.058 1.00 75.19 145 ILE B N 1
ATOM 2331 C CA . ILE B 2 147 ? -16.588 0.733 -33.052 1.00 73.15 145 ILE B CA 1
ATOM 2332 C C . ILE B 2 147 ? -18.040 1.098 -32.727 1.00 69.73 145 ILE B C 1
ATOM 2333 O O . ILE B 2 147 ? -18.294 1.932 -31.861 1.00 72.12 145 ILE B O 1
ATOM 2338 N N . PRO B 2 148 ? -18.998 0.509 -33.457 1.00 68.25 146 PRO B N 1
ATOM 2339 C CA . PRO B 2 148 ? -20.415 0.653 -33.095 1.00 64.31 146 PRO B CA 1
ATOM 2340 C C . PRO B 2 148 ? -20.743 -0.075 -31.793 1.00 63.35 146 PRO B C 1
ATOM 2341 O O . PRO B 2 148 ? -20.110 -1.086 -31.483 1.00 61.24 146 PRO B O 1
ATOM 2345 N N . PHE B 2 149 ? -21.725 0.438 -31.055 1.00 62.28 147 PHE B N 1
ATOM 2346 C CA . PHE B 2 149 ? -22.100 -0.097 -29.751 1.00 61.74 147 PHE B CA 1
ATOM 2347 C C . PHE B 2 149 ? -23.618 -0.211 -29.609 1.00 66.19 147 PHE B C 1
ATOM 2348 O O . PHE B 2 149 ? -24.348 0.721 -29.955 1.00 65.19 147 PHE B O 1
ATOM 2356 N N . LEU B 2 150 ? -24.082 -1.351 -29.094 1.00 63.59 148 LEU B N 1
ATOM 2357 C CA . LEU B 2 150 ? -25.512 -1.584 -28.856 1.00 60.69 148 LEU B CA 1
ATOM 2358 C C . LEU B 2 150 ? -25.726 -2.380 -27.586 1.00 57.08 148 LEU B C 1
ATOM 2359 O O . LEU B 2 150 ? -24.913 -3.245 -27.253 1.00 57.05 148 LEU B O 1
ATOM 2364 N N . GLU B 2 151 ? -26.831 -2.098 -26.901 1.00 53.17 149 GLU B N 1
ATOM 2365 C CA . GLU B 2 151 ? -27.295 -2.902 -25.775 1.00 58.96 149 GLU B CA 1
ATOM 2366 C C . GLU B 2 151 ? -28.477 -3.761 -26.226 1.00 58.03 149 GLU B C 1
ATOM 2367 O O . GLU B 2 151 ? -29.316 -3.301 -26.979 1.00 57.72 149 GLU B O 1
ATOM 2373 N N . THR B 2 152 ? -28.531 -5.006 -25.767 1.00 53.61 150 THR B N 1
ATOM 2374 C CA . THR B 2 152 ? -29.516 -5.968 -26.240 1.00 53.57 150 THR B CA 1
ATOM 2375 C C . THR B 2 152 ? -30.094 -6.762 -25.081 1.00 55.47 150 THR B C 1
ATOM 2376 O O . THR B 2 152 ? -29.512 -6.807 -23.997 1.00 50.93 150 THR B O 1
ATOM 2380 N N . SER B 2 153 ? -31.232 -7.398 -25.324 1.00 56.49 151 SER B N 1
ATOM 2381 C CA . SER B 2 153 ? -31.718 -8.467 -24.468 1.00 52.02 151 SER B CA 1
ATOM 2382 C C . SER B 2 153 ? -32.089 -9.651 -25.347 1.00 53.06 151 SER B C 1
ATOM 2383 O O . SER B 2 153 ? -33.039 -9.576 -26.139 1.00 52.66 151 SER B O 1
ATOM 2386 N N . ALA B 2 154 ? -31.335 -10.736 -25.242 1.00 46.10 152 ALA B N 1
ATOM 2387 C CA . ALA B 2 154 ? -31.693 -11.943 -25.971 1.00 51.33 152 ALA B CA 1
ATOM 2388 C C . ALA B 2 154 ? -33.025 -12.454 -25.450 1.00 55.87 152 ALA B C 1
ATOM 2389 O O . ALA B 2 154 ? -33.791 -13.067 -26.184 1.00 55.03 152 ALA B O 1
ATOM 2391 N N . LYS B 2 155 ? -33.305 -12.180 -24.181 1.00 60.02 153 LYS B N 1
ATOM 2392 C CA . LYS B 2 155 ? -34.508 -12.704 -23.546 1.00 63.11 153 LYS B CA 1
ATOM 2393 C C . LYS B 2 155 ? -35.802 -12.114 -24.110 1.00 62.68 153 LYS B C 1
ATOM 2394 O O . LYS B 2 155 ? -36.733 -12.860 -24.439 1.00 58.57 153 LYS B O 1
ATOM 2400 N N . ASN B 2 156 ? -35.883 -10.790 -24.223 1.00 58.21 154 ASN B N 1
ATOM 2401 C CA . ASN B 2 156 ? -37.097 -10.193 -24.783 1.00 57.47 154 ASN B CA 1
ATOM 2402 C C . ASN B 2 156 ? -36.900 -9.700 -26.230 1.00 61.83 154 ASN B C 1
ATOM 2403 O O . ASN B 2 156 ? -37.806 -9.078 -26.804 1.00 66.33 154 ASN B O 1
ATOM 2408 N N . ALA B 2 157 ? -35.709 -9.972 -26.783 1.00 60.36 155 ALA B N 1
ATOM 2409 C CA . ALA B 2 157 ? -35.341 -9.715 -28.191 1.00 57.56 155 ALA B CA 1
ATOM 2410 C C . ALA B 2 157 ? -34.981 -8.253 -28.533 1.00 57.77 155 ALA B C 1
ATOM 2411 O O . ALA B 2 157 ? -34.581 -7.981 -29.658 1.00 62.43 155 ALA B O 1
ATOM 2413 N N . THR B 2 158 ? -35.100 -7.322 -27.589 1.00 55.61 156 THR B N 1
ATOM 2414 C CA . THR B 2 158 ? -34.776 -5.917 -27.875 1.00 59.67 156 THR B CA 1
ATOM 2415 C C . THR B 2 158 ? -33.399 -5.757 -28.511 1.00 59.04 156 THR B C 1
ATOM 2416 O O . THR B 2 158 ? -32.386 -6.227 -27.964 1.00 57.70 156 THR B O 1
ATOM 2420 N N . ASN B 2 159 ? -33.386 -5.101 -29.668 1.00 53.54 157 ASN B N 1
ATOM 2421 C CA . ASN B 2 159 ? -32.172 -4.735 -30.410 1.00 55.05 157 ASN B CA 1
ATOM 2422 C C . ASN B 2 159 ? -31.376 -5.886 -30.984 1.00 57.92 157 ASN B C 1
ATOM 2423 O O . ASN B 2 159 ? -30.310 -5.663 -31.561 1.00 60.90 157 ASN B O 1
ATOM 2428 N N . VAL B 2 160 ? -31.854 -7.114 -30.825 1.00 53.31 158 VAL B N 1
ATOM 2429 C CA . VAL B 2 160 ? -31.073 -8.249 -31.313 1.00 57.19 158 VAL B CA 1
ATOM 2430 C C . VAL B 2 160 ? -30.940 -8.260 -32.841 1.00 62.28 158 VAL B C 1
ATOM 2431 O O . VAL B 2 160 ? -29.850 -8.455 -33.390 1.00 60.67 158 VAL B O 1
ATOM 2435 N N . GLU B 2 161 ? -32.049 -8.042 -33.532 1.00 60.32 159 GLU B N 1
ATOM 2436 C CA . GLU B 2 161 ? -32.003 -8.023 -34.975 1.00 67.39 159 GLU B CA 1
ATOM 2437 C C . GLU B 2 161 ? -31.126 -6.855 -35.440 1.00 67.49 159 GLU B C 1
ATOM 2438 O O . GLU B 2 161 ? -30.289 -7.017 -36.334 1.00 69.19 159 GLU B O 1
ATOM 2444 N N . GLN B 2 162 ? -31.304 -5.695 -34.811 1.00 58.77 160 GLN B N 1
ATOM 2445 C CA . GLN B 2 162 ? -30.546 -4.502 -35.164 1.00 59.56 160 GLN B CA 1
ATOM 2446 C C . GLN B 2 162 ? -29.029 -4.675 -34.969 1.00 60.06 160 GLN B C 1
ATOM 2447 O O . GLN B 2 162 ? -28.221 -4.071 -35.675 1.00 61.80 160 GLN B O 1
ATOM 2453 N N . ALA B 2 163 ? -28.639 -5.505 -34.016 1.00 55.04 161 ALA B N 1
ATOM 2454 C CA . ALA B 2 163 ? -27.222 -5.726 -33.763 1.00 58.27 161 ALA B CA 1
ATOM 2455 C C . ALA B 2 163 ? -26.555 -6.408 -34.948 1.00 60.14 161 ALA B C 1
ATOM 2456 O O . ALA B 2 163 ? -25.480 -5.999 -35.395 1.00 63.29 161 ALA B O 1
ATOM 2458 N N . PHE B 2 164 ? -27.186 -7.458 -35.456 1.00 56.53 162 PHE B N 1
ATOM 2459 C CA . PHE B 2 164 ? -26.601 -8.191 -36.569 1.00 59.53 162 PHE B CA 1
ATOM 2460 C C . PHE B 2 164 ? -26.725 -7.417 -37.870 1.00 62.65 162 PHE B C 1
ATOM 2461 O O . PHE B 2 164 ? -25.810 -7.470 -38.691 1.00 69.90 162 PHE B O 1
ATOM 2469 N N . MET B 2 165 ? -27.833 -6.692 -38.052 1.00 57.72 163 MET B N 1
ATOM 2470 C CA . MET B 2 165 ? -28.011 -5.840 -39.237 1.00 63.37 163 MET B CA 1
ATOM 2471 C C . MET B 2 165 ? -26.931 -4.765 -39.310 1.00 64.17 163 MET B C 1
ATOM 2472 O O . MET B 2 165 ? -26.383 -4.500 -40.379 1.00 67.33 163 MET B O 1
ATOM 2477 N N . THR B 2 166 ? -26.634 -4.160 -38.162 1.00 63.64 164 THR B N 1
ATOM 2478 C CA . THR B 2 166 ? -25.597 -3.140 -38.055 1.00 61.77 164 THR B CA 1
ATOM 2479 C C . THR B 2 166 ? -24.240 -3.724 -38.399 1.00 60.56 164 THR B C 1
ATOM 2480 O O . THR B 2 166 ? -23.445 -3.093 -39.084 1.00 69.28 164 THR B O 1
ATOM 2484 N N . MET B 2 167 ? -23.972 -4.931 -37.920 1.00 58.21 165 MET B N 1
ATOM 2485 C CA . MET B 2 167 ? -22.720 -5.603 -38.264 1.00 59.57 165 MET B CA 1
ATOM 2486 C C . MET B 2 167 ? -22.650 -5.882 -39.772 1.00 64.91 165 MET B C 1
ATOM 2487 O O . MET B 2 167 ? -21.627 -5.624 -40.404 1.00 73.57 165 MET B O 1
ATOM 2492 N N . ALA B 2 168 ? -23.741 -6.384 -40.352 1.00 59.45 166 ALA B N 1
ATOM 2493 C CA . ALA B 2 168 ? -23.755 -6.715 -41.775 1.00 60.35 166 ALA B CA 1
ATOM 2494 C C . ALA B 2 168 ? -23.597 -5.473 -42.647 1.00 65.37 166 ALA B C 1
ATOM 2495 O O . ALA B 2 168 ? -22.930 -5.508 -43.679 1.00 66.64 166 ALA B O 1
ATOM 2497 N N . ALA B 2 169 ? -24.213 -4.372 -42.236 1.00 66.40 167 ALA B N 1
ATOM 2498 C CA . ALA B 2 169 ? -24.100 -3.147 -43.011 1.00 68.38 167 ALA B CA 1
ATOM 2499 C C . ALA B 2 169 ? -22.671 -2.609 -42.952 1.00 73.42 167 ALA B C 1
ATOM 2500 O O . ALA B 2 169 ? -22.182 -2.052 -43.930 1.00 77.75 167 ALA B O 1
ATOM 2502 N N . GLU B 2 170 ? -21.994 -2.788 -41.816 1.00 73.60 168 GLU B N 1
ATOM 2503 C CA . GLU B 2 170 ? -20.596 -2.359 -41.705 1.00 75.93 168 GLU B CA 1
ATOM 2504 C C . GLU B 2 170 ? -19.675 -3.152 -42.628 1.00 75.20 168 GLU B C 1
ATOM 2505 O O . GLU B 2 170 ? -18.743 -2.602 -43.209 1.00 74.11 168 GLU B O 1
ATOM 2511 N N . ILE B 2 171 ? -19.930 -4.451 -42.742 1.00 71.92 169 ILE B N 1
ATOM 2512 C CA . ILE B 2 171 ? -19.144 -5.294 -43.620 1.00 67.23 169 ILE B CA 1
ATOM 2513 C C . ILE B 2 171 ? -19.408 -4.926 -45.064 1.00 74.24 169 ILE B C 1
ATOM 2514 O O . ILE B 2 171 ? -18.481 -4.811 -45.863 1.00 73.62 169 ILE B O 1
ATOM 2519 N N . LYS B 2 172 ? -20.680 -4.738 -45.395 1.00 78.14 170 LYS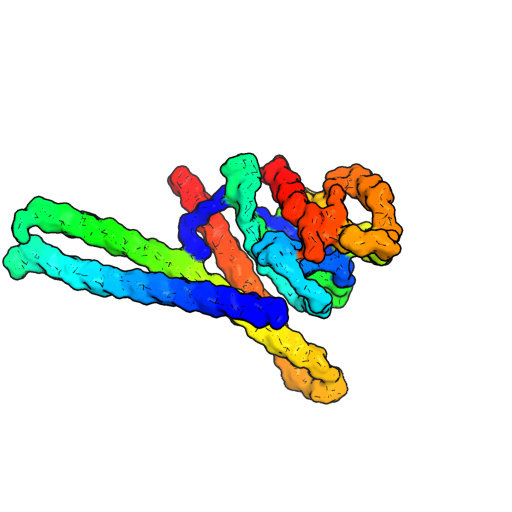 B N 1
ATOM 2520 C CA . LYS B 2 172 ? -21.061 -4.476 -46.772 1.00 80.09 170 LYS B CA 1
ATOM 2521 C C . LYS B 2 172 ? -20.371 -3.207 -47.259 1.00 85.95 170 LYS B C 1
ATOM 2522 O O . LYS B 2 172 ? -19.820 -3.171 -48.362 1.00 88.91 170 LYS B O 1
ATOM 2528 N N . LYS B 2 173 ? -20.382 -2.181 -46.413 1.00 84.87 171 LYS B N 1
ATOM 2529 C CA . LYS B 2 173 ? -19.725 -0.919 -46.729 1.00 90.05 171 LYS B CA 1
ATOM 2530 C C . LYS B 2 173 ? -18.238 -1.136 -46.998 1.00 93.61 171 LYS B C 1
ATOM 2531 O O . LYS B 2 173 ? -17.678 -0.584 -47.935 1.00 96.36 171 LYS B O 1
ATOM 2537 N N . ARG B 2 174 ? -17.612 -1.962 -46.172 1.00 97.67 172 ARG B N 1
ATOM 2538 C CA . ARG B 2 174 ? -16.207 -2.304 -46.334 1.00 99.18 172 ARG B CA 1
ATOM 2539 C C . ARG B 2 174 ? -15.972 -3.178 -47.568 1.00 100.24 172 ARG B C 1
ATOM 2540 O O . ARG B 2 174 ? -15.126 -2.875 -48.400 1.00 101.44 172 ARG B O 1
ATOM 2548 N N . MET B 2 175 ? -16.739 -4.257 -47.684 1.00 102.65 173 MET B N 1
ATOM 2549 C CA . MET B 2 175 ? -16.518 -5.258 -48.722 1.00 101.77 173 MET B CA 1
ATOM 2550 C C . MET B 2 175 ? -17.309 -4.940 -49.981 1.00 106.00 173 MET B C 1
ATOM 2551 O O . MET B 2 175 ? -18.431 -5.414 -50.139 1.00 109.14 173 MET B O 1
#

Sequence (318 aa):
GHMKQEELKRLYKAQAIQRQLEEVEERQRASEIQGVRLEKALRGEQDEAQLLQEWFKLVLEKNKLMRYESELLIMAQELELEDHQSRLEQKLREKMLKEESQKDEKDLNEEQEVFTELMQVIEQRDKLVDSLEEQRIREKAEDGHMNPEYDYLFKLLLIGDSGVGKSCLLLRFADDTYTESYISTIGVDFKIRTIELDGKTIKLQIWDTAGQERFRTITSSYYRGAHGIIVVYDVTDQESYANVKQWLQEIDRYASENVNKLLVGNKSDLTTKKVVDNTTAKEFADSLGIPFLETSAKNATNVEQAFMTMAAEIKKRM

Solvent-accessible surface area: 17917 Å² total; per-residue (Å²): 87,50,114,110,101,54,68,97,129,32,93,144,106,44,84,14,2,87,111,57,8,101,92,0,86,125,94,49,59,58,10,109,119,70,15,97,59,7,111,39,31,64,70,62,180,115,90,99,64,98,16,95,122,65,118,112,143,11,58,92,50,84,84,129,2,120,137,77,34,32,38,0,90,47,46,29,107,62,16,100,26,55,22,60,13,33,113,12,45,120,106,6,56,112,41,84,143,72,109,116,102,74,14,71,135,134,27,72,83,52,32,113,100,5,56,64,68,2,32,93,9,2,94,91,29,21,113,50,8,35,60,23,29,113,48,45,94,151,58,64,83,94,120,24,59,53,94,21,134,21,53,77,14,9,36,1,1,0,0,0,28,37,29,4,15,11,42,23,5,2,16,38,4,22,69,102,39,73,23,136,65,147,78,51,23,17,0,3,30,4,40,68,68,71,6,117,27,113,83,79,47,0,23,0,0,0,19,7,3,6,8,68,144,175,32,46,115,61,2,15,89,60,1,154,49,8,53,0,0,2,2,1,0,10,0,34,48,89,109,4,36,62,56,3,49,107,9,24,93,18,4,116,142,72,11,43,108,111,14,25,69,2,6,2,0,3,57,40,45,81,112,143,47,78,82,4,98,65,79,76,0,103,117,66,1,83,86,80,68,12,41,31,36,31,0,0,3,97,86,40,74,55,3,91,94,4,4,33,32,1,0,40,48,0,45,158,99,83

GO terms:
  GO:0005634 nucleus (C, IDA)
  GO:0003779 actin binding (F, IDA)
  GO:0016491 oxidoreductase activity (F, IDA)
  GO:0030042 actin filament depolymerization (P, IDA)
  GO:0007010 cytoskeleton organization (P, IDA)
  GO:0120501 F-actin monooxygenase activity (F, EXP)
  GO:0045944 positive regulation of transcription by RNA polymerase II (P, IMP)
  GO:0005515 protein binding (F, IPI)
  GO:0005654 nucleoplasm (C, IDA)

Secondary structure (DSSP, 8-state):
-HHHHHHHHHHHHHHHHHHHHHHHHHHHHHHHHHHHHHHHHHTT---HHHHHHHHHHHHHHHHHHHHHHHHHHHHHHHHHHHHHHHHHHHHHHHHHHS-GGG--HHHHHHHHHHHHHHHHHHHHHHHHHHHHHHHHHHHHHH-/--SS---SEEEEEEEEESTTSSHHHHHHHHHHS----------SEEEEEEEEEETTEEEEEEEEEE--SGGGHHHHHTTTTT-SEEEEEEETT-HHHHHTHHHHHHHHHHHS-TT-EEEEEEE-TT-GGG--S-HHHHHHHHHHTT--EEE--TTT-TTHHHHHHHHHHHHHHH-

B-factor: mean 76.45, std 24.78, range [39.03, 178.91]

CATH classification: 3.40.50.300

Radius of gyration: 24.84 Å; Cα contacts (8 Å, |Δi|>4): 408; chains: 2; bounding box: 48×56×76 Å

Organism: Homo sapiens (NCBI:txid9606)